Protein AF-0000000078658692 (afdb_homodimer)

Radius of gyration: 22.73 Å; Cα contacts (8 Å, |Δi|>4): 421; chains: 2; bounding box: 46×65×42 Å

Foldseek 3Di:
DKFKKWWDQDPVQKIKIDGPQQPPQIFIGNDPVRRLVCSQVSLVVSLVVCLVVVHDDTFHDDPVVCVPPPVRPPTDMDMDDHDCVVSPDDDDDDDDDDDPVVLVVLQVVCVVPVVLVDSVSSVVVVVSVVVRVD/DKFKKWWDQDPVQKIKIDTVQQPPQIFIDNDPVRRLVCSQVSLVVSLVVCLVVVHDDTFHDDPVVPVPPPVRPPTDMDMDDHDCVVSPDDDDDDDDDDDPVVLVVLQVVCVVPVVLVDSVSSVVVVVSVVVRVD

Organism: NCBI:txid1005395

Structure (mmCIF, N/CA/C/O backbone):
data_AF-0000000078658692-model_v1
#
loop_
_entity.id
_entity.type
_entity.pdbx_description
1 polymer 'Type II toxin-antitoxin system HicB family antitoxin'
#
loop_
_atom_site.group_PDB
_atom_site.id
_atom_site.type_symbol
_atom_site.label_atom_id
_atom_site.label_alt_id
_atom_site.label_comp_id
_atom_site.label_asym_id
_atom_site.label_entity_id
_atom_site.label_seq_id
_atom_site.pdbx_PDB_ins_code
_atom_site.Cartn_x
_atom_site.Cartn_y
_atom_site.Cartn_z
_atom_site.occupancy
_atom_site.B_iso_or_equiv
_atom_site.auth_seq_id
_atom_site.auth_comp_id
_atom_site.auth_asym_id
_atom_s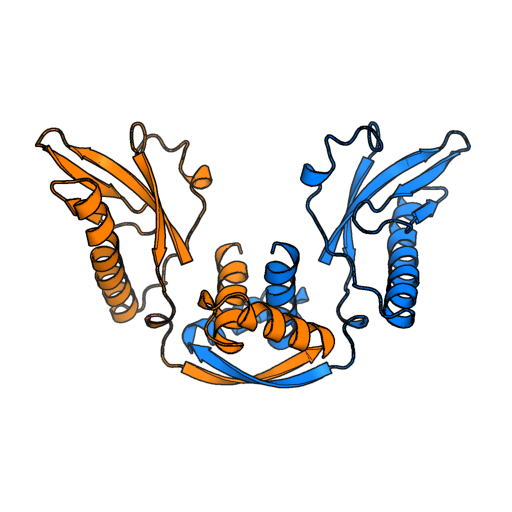ite.auth_atom_id
_atom_site.pdbx_PDB_model_num
ATOM 1 N N . MET A 1 1 ? -0.469 9.734 6.809 1 84.62 1 MET A N 1
ATOM 2 C CA . MET A 1 1 ? 0.382 9.969 5.648 1 84.62 1 MET A CA 1
ATOM 3 C C . MET A 1 1 ? 1.685 10.648 6.055 1 84.62 1 MET A C 1
ATOM 5 O O . MET A 1 1 ? 1.688 11.523 6.918 1 84.62 1 MET A O 1
ATOM 9 N N . LYS A 1 2 ? 2.752 10.195 5.434 1 89.38 2 LYS A N 1
ATOM 10 C CA . LYS A 1 2 ? 4.062 10.727 5.797 1 89.38 2 LYS A CA 1
ATOM 11 C C . LYS A 1 2 ? 4.496 11.828 4.832 1 89.38 2 LYS A C 1
ATOM 13 O O . LYS A 1 2 ? 4.426 11.648 3.613 1 89.38 2 LYS A O 1
ATOM 18 N N . PHE A 1 3 ? 4.848 12.883 5.387 1 94.19 3 PHE A N 1
ATOM 19 C CA . PHE A 1 3 ? 5.367 13.992 4.602 1 94.19 3 PHE A CA 1
ATOM 20 C C . PHE A 1 3 ? 6.812 14.297 4.98 1 94.19 3 PHE A C 1
ATOM 22 O O . PHE A 1 3 ? 7.113 14.555 6.148 1 94.19 3 PHE A O 1
ATOM 29 N N . PRO A 1 4 ? 7.715 14.242 4.055 1 95.69 4 PRO A N 1
ATOM 30 C CA . PRO A 1 4 ? 9.039 14.789 4.352 1 95.69 4 PRO A CA 1
ATOM 31 C C . PRO A 1 4 ? 9.016 16.297 4.617 1 95.69 4 PRO A C 1
ATOM 33 O O . PRO A 1 4 ? 8.25 17.031 3.973 1 95.69 4 PRO A O 1
ATOM 36 N N . ILE A 1 5 ? 9.789 16.641 5.547 1 96.12 5 ILE A N 1
ATOM 37 C CA . ILE A 1 5 ? 9.969 18.078 5.797 1 96.12 5 ILE A CA 1
ATOM 38 C C . ILE A 1 5 ? 11.461 18.406 5.863 1 96.12 5 ILE A C 1
ATOM 40 O O . ILE A 1 5 ? 12.289 17.531 6.133 1 96.12 5 ILE A O 1
ATOM 44 N N . VAL A 1 6 ? 11.742 19.641 5.613 1 95.62 6 VAL A N 1
ATOM 45 C CA . VAL A 1 6 ? 13.125 20.109 5.699 1 95.62 6 VAL A CA 1
ATOM 46 C C . VAL A 1 6 ? 13.188 21.375 6.551 1 95.62 6 VAL A C 1
ATOM 48 O O . VAL A 1 6 ? 12.375 22.281 6.379 1 95.62 6 VAL A O 1
ATOM 51 N N . ILE A 1 7 ? 14.102 21.328 7.484 1 94.25 7 ILE A N 1
ATOM 52 C CA . ILE A 1 7 ? 14.25 22.438 8.43 1 94.25 7 ILE A CA 1
ATOM 53 C C . ILE A 1 7 ? 15.547 23.188 8.148 1 94.25 7 ILE A C 1
ATOM 55 O O . ILE A 1 7 ? 16.625 22.578 8.07 1 94.25 7 ILE A O 1
ATOM 59 N N . HIS A 1 8 ? 15.43 24.469 7.898 1 94.12 8 HIS A N 1
ATOM 60 C CA . HIS A 1 8 ? 16.594 25.328 7.738 1 94.12 8 HIS A CA 1
ATOM 61 C C . HIS A 1 8 ? 16.625 26.391 8.836 1 94.12 8 HIS A C 1
ATOM 63 O O . HIS A 1 8 ? 15.586 26.891 9.258 1 94.12 8 HIS A O 1
ATOM 69 N N . ARG A 1 9 ? 17.828 26.609 9.289 1 90.94 9 ARG A N 1
ATOM 70 C CA . ARG A 1 9 ? 18.016 27.766 10.18 1 90.94 9 ARG A CA 1
ATOM 71 C C . ARG A 1 9 ? 18.172 29.047 9.391 1 90.94 9 ARG A C 1
ATOM 73 O O . ARG A 1 9 ? 18.984 29.109 8.453 1 90.94 9 ARG A O 1
ATOM 80 N N . ASP A 1 10 ? 17.281 29.953 9.695 1 77.19 10 ASP A N 1
ATOM 81 C CA . ASP A 1 10 ? 17.406 31.266 9.07 1 77.19 10 ASP A CA 1
ATOM 82 C C . ASP A 1 10 ? 18.422 32.125 9.789 1 77.19 10 ASP A C 1
ATOM 84 O O . ASP A 1 10 ? 18.688 31.938 10.977 1 77.19 10 ASP A O 1
ATOM 88 N N . PRO A 1 11 ? 19.062 33 8.922 1 74.38 11 PRO A N 1
ATOM 89 C CA . PRO A 1 11 ? 20.047 33.906 9.531 1 74.38 11 PRO A CA 1
ATOM 90 C C . PRO A 1 11 ? 19.516 34.625 10.758 1 74.38 11 PRO A C 1
ATOM 92 O O . PRO A 1 11 ? 20.266 34.875 11.711 1 74.38 11 PRO A O 1
ATOM 95 N N . ASP A 1 12 ? 18.266 35.031 10.773 1 72.31 12 ASP A N 1
ATOM 96 C CA . ASP A 1 12 ? 17.734 35.781 11.898 1 72.31 12 ASP A CA 1
ATOM 97 C C . ASP A 1 12 ? 17.344 34.875 13.055 1 72.31 12 ASP A C 1
ATOM 99 O O . ASP A 1 12 ? 16.562 35.25 13.922 1 72.31 12 ASP A O 1
ATOM 103 N N . SER A 1 13 ? 17.766 33.781 13.172 1 75.75 13 SER A N 1
ATOM 104 C CA . SER A 1 13 ? 17.812 32.906 14.328 1 75.75 13 SER A CA 1
ATOM 105 C C . SER A 1 13 ? 16.641 31.938 14.328 1 75.75 13 SER A C 1
ATOM 107 O O . SER A 1 13 ? 16.609 30.984 15.109 1 75.75 13 SER A O 1
ATOM 109 N N . ASP A 1 14 ? 15.68 32.188 13.492 1 88.56 14 ASP A N 1
ATOM 110 C CA . ASP A 1 14 ? 14.547 31.297 13.578 1 88.56 14 ASP A CA 1
ATOM 111 C C . ASP A 1 14 ? 14.727 30.094 12.648 1 88.56 14 ASP A C 1
ATOM 113 O O . ASP A 1 14 ? 15.578 30.125 11.75 1 88.56 14 ASP A O 1
ATOM 117 N N . TYR A 1 15 ? 14.047 29.016 13.07 1 93.5 15 TYR 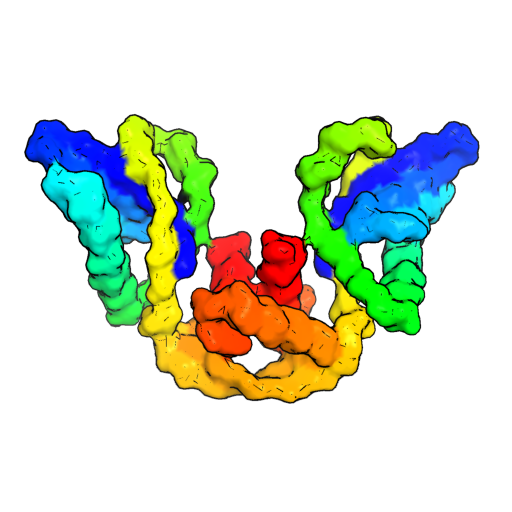A N 1
ATOM 118 C CA . TYR A 1 15 ? 14.016 27.828 12.219 1 93.5 15 TYR A CA 1
ATOM 119 C C . TYR A 1 15 ? 12.789 27.844 11.312 1 93.5 15 TYR A C 1
ATOM 121 O O . TYR A 1 15 ? 11.672 28.109 11.766 1 93.5 15 TYR A O 1
ATOM 129 N N . GLY A 1 16 ? 13.086 27.656 10.023 1 94.25 16 GLY A N 1
ATOM 130 C CA . GLY A 1 16 ? 12.008 27.531 9.055 1 94.25 16 GLY A CA 1
ATOM 131 C C . GLY A 1 16 ? 11.797 26.109 8.578 1 94.25 16 GLY A C 1
ATOM 132 O O . GLY A 1 16 ? 12.758 25.359 8.391 1 94.25 16 GLY A O 1
ATOM 133 N N . VAL A 1 17 ? 10.531 25.766 8.453 1 95.5 17 VAL A N 1
ATOM 134 C CA . VAL A 1 17 ? 10.203 24.422 7.98 1 95.5 17 VAL A CA 1
ATOM 135 C C . VAL A 1 17 ? 9.516 24.5 6.617 1 95.5 17 VAL A C 1
ATOM 137 O O . VAL A 1 17 ? 8.586 25.297 6.434 1 95.5 17 VAL A O 1
ATOM 140 N N . THR A 1 18 ? 10.016 23.75 5.691 1 95.44 18 THR A N 1
ATOM 141 C CA . THR A 1 18 ? 9.391 23.594 4.383 1 95.44 18 THR A CA 1
ATOM 142 C C . THR A 1 18 ? 8.836 22.172 4.227 1 95.44 18 THR A C 1
ATOM 144 O O . THR A 1 18 ? 9.453 21.203 4.664 1 95.44 18 THR A O 1
ATOM 147 N N . ILE A 1 19 ? 7.645 22.094 3.604 1 96.62 19 ILE A N 1
ATOM 148 C CA . ILE A 1 19 ? 7.016 20.828 3.266 1 96.62 19 ILE A CA 1
ATOM 149 C C . ILE A 1 19 ? 6.945 20.672 1.749 1 96.62 19 ILE A C 1
ATOM 151 O O . ILE A 1 19 ? 5.953 21.047 1.125 1 96.62 19 ILE A O 1
ATOM 155 N N . PRO A 1 20 ? 7.895 20.031 1.227 1 96.5 20 PRO A N 1
ATOM 156 C CA . PRO A 1 20 ? 8.055 20.062 -0.229 1 96.5 20 PRO A CA 1
ATOM 157 C C . PRO A 1 20 ? 6.82 19.531 -0.965 1 96.5 20 PRO A C 1
ATOM 159 O O . PRO A 1 20 ? 6.465 20.047 -2.025 1 96.5 20 PRO A O 1
ATOM 162 N N . ASP A 1 21 ? 6.137 18.594 -0.418 1 95 21 ASP A N 1
ATOM 163 C CA . ASP A 1 21 ? 4.977 17.969 -1.059 1 95 21 ASP A CA 1
ATOM 164 C C . ASP A 1 21 ? 3.748 18.875 -0.948 1 95 21 ASP A C 1
ATOM 166 O O . ASP A 1 21 ? 2.715 18.594 -1.562 1 95 21 ASP A O 1
ATOM 170 N N . VAL A 1 22 ? 3.785 19.859 -0.167 1 96 22 VAL A N 1
ATOM 171 C CA . VAL A 1 22 ? 2.668 20.766 0.064 1 96 22 VAL A CA 1
ATOM 172 C C . VAL A 1 22 ? 3.1 22.203 -0.228 1 96 22 VAL A C 1
ATOM 174 O O . VAL A 1 22 ? 3.275 23 0.692 1 96 22 VAL A O 1
ATOM 177 N N . PRO A 1 23 ? 3.139 22.469 -1.478 1 92.56 23 PRO A N 1
ATOM 178 C CA . PRO A 1 23 ? 3.582 23.828 -1.822 1 92.56 23 PRO A CA 1
ATOM 179 C C . PRO A 1 23 ? 2.736 24.906 -1.159 1 92.56 23 PRO A C 1
ATOM 181 O O . PRO A 1 23 ? 1.506 24.828 -1.153 1 92.56 23 PRO A O 1
ATOM 184 N N . GLY A 1 24 ? 3.447 25.906 -0.604 1 92.44 24 GLY A N 1
ATOM 185 C CA . GLY A 1 24 ? 2.764 27.016 0.038 1 92.44 24 GLY A CA 1
ATOM 186 C C . GLY A 1 24 ? 2.58 26.828 1.531 1 92.44 24 GLY A C 1
ATOM 187 O O . GLY A 1 24 ? 2.141 27.734 2.23 1 92.44 24 GLY A O 1
ATOM 188 N N . CYS A 1 25 ? 2.826 25.656 1.981 1 94.81 25 CYS A N 1
ATOM 189 C CA . CYS A 1 25 ? 2.717 25.375 3.408 1 94.81 25 CYS A CA 1
ATOM 190 C C . CYS A 1 25 ? 4.07 25.516 4.094 1 94.81 25 CYS A C 1
ATOM 192 O O . CYS A 1 25 ? 5.016 24.797 3.758 1 94.81 25 CYS A O 1
ATOM 194 N N . PHE A 1 26 ? 4.137 26.375 5.008 1 93.56 26 PHE A N 1
ATOM 195 C CA . PHE A 1 26 ? 5.363 26.641 5.75 1 93.56 26 PHE A CA 1
ATOM 196 C C . PHE A 1 26 ? 5.09 26.703 7.246 1 93.56 26 PHE A C 1
ATOM 198 O O . PHE A 1 26 ? 3.963 26.953 7.668 1 93.56 26 PHE A O 1
ATOM 205 N N . SER A 1 27 ? 6.066 26.359 7.941 1 94.44 27 SER A N 1
ATOM 206 C CA . SER A 1 27 ? 6.035 26.484 9.398 1 94.44 27 SER A CA 1
ATOM 207 C C . SER A 1 27 ? 7.367 26.984 9.938 1 94.44 27 SER A C 1
ATOM 209 O O . SER A 1 27 ? 8.289 27.266 9.172 1 94.44 27 SER A O 1
ATOM 211 N N . GLY A 1 28 ? 7.438 27.219 11.188 1 93.44 28 GLY A N 1
ATOM 212 C CA . GLY A 1 28 ? 8.656 27.719 11.812 1 93.44 28 GLY A CA 1
ATOM 213 C C . GLY A 1 28 ? 8.562 27.781 13.328 1 93.44 28 GLY A C 1
ATOM 214 O O . GLY A 1 28 ? 7.539 27.422 13.906 1 93.44 28 GLY A O 1
ATOM 215 N N . GLY A 1 29 ? 9.711 28.094 13.898 1 93.62 29 GLY A N 1
ATOM 216 C CA . GLY A 1 29 ? 9.812 28.25 15.336 1 93.62 29 GLY A CA 1
ATOM 217 C C . GLY A 1 29 ? 11.172 28.734 15.789 1 93.62 29 GLY A C 1
ATOM 218 O O . GLY A 1 29 ? 12.117 28.781 15 1 93.62 29 GLY A O 1
ATOM 219 N N . GLU A 1 30 ? 11.172 29.141 17 1 92.81 30 GLU A N 1
ATOM 220 C CA . GLU A 1 30 ? 12.414 29.641 17.578 1 92.81 30 GLU A CA 1
ATOM 221 C C . GLU A 1 30 ? 13.391 28.5 17.844 1 92.81 30 GLU A C 1
ATOM 223 O O . GLU A 1 30 ? 14.602 28.719 17.922 1 92.81 30 GLU A O 1
ATOM 228 N N . THR A 1 31 ? 12.812 27.344 18.047 1 91.44 31 THR A N 1
ATOM 229 C CA . THR A 1 31 ? 13.594 26.125 18.219 1 91.44 31 THR A CA 1
ATOM 230 C C . THR A 1 31 ? 13.148 25.062 17.234 1 91.44 31 THR A C 1
ATOM 232 O O . THR A 1 31 ? 12.062 25.156 16.656 1 91.44 31 THR A O 1
ATOM 235 N N . VAL A 1 32 ? 13.992 24.078 17.062 1 88.06 32 VAL A N 1
ATOM 236 C CA . VAL A 1 32 ? 13.664 22.969 16.172 1 88.06 32 VAL A CA 1
ATOM 237 C C . VAL A 1 32 ? 12.398 22.281 16.656 1 88.06 32 VAL A C 1
ATOM 239 O O . VAL A 1 32 ? 11.508 21.969 15.867 1 88.06 32 VAL A O 1
ATOM 242 N N . GLU A 1 33 ? 12.375 22.047 17.922 1 90.62 33 GLU A N 1
ATOM 243 C CA . GLU A 1 33 ? 11.227 21.375 18.516 1 90.62 33 GLU A CA 1
ATOM 244 C C . GLU A 1 33 ? 9.938 22.141 18.25 1 90.62 33 GLU A C 1
ATOM 246 O O . GLU A 1 33 ? 8.938 21.562 17.828 1 90.62 33 GLU A O 1
ATOM 251 N N . GLU A 1 34 ? 10.023 23.422 18.562 1 92.56 34 GLU A N 1
ATOM 252 C CA . GLU A 1 34 ? 8.859 24.266 18.312 1 92.56 34 GLU A CA 1
ATOM 253 C C . GLU A 1 34 ? 8.461 24.25 16.844 1 92.56 34 GLU A C 1
ATOM 255 O O . GLU A 1 34 ? 7.277 24.203 16.516 1 92.56 34 GLU A O 1
ATOM 260 N N . ALA A 1 35 ? 9.445 24.344 15.945 1 92.31 35 ALA A N 1
ATOM 261 C CA . ALA A 1 35 ? 9.195 24.328 14.508 1 92.31 35 ALA A CA 1
ATOM 262 C C . ALA A 1 35 ? 8.484 23.047 14.094 1 92.31 35 ALA A C 1
ATOM 264 O O . ALA A 1 35 ? 7.535 23.078 13.305 1 92.31 35 ALA A O 1
ATOM 265 N N . MET A 1 36 ? 8.852 21.938 14.617 1 90.06 36 MET A N 1
ATOM 266 C CA . MET A 1 36 ? 8.273 20.641 14.289 1 90.06 36 MET A CA 1
ATOM 267 C C . MET A 1 36 ? 6.832 20.547 14.781 1 90.06 36 MET A C 1
ATOM 269 O O . MET A 1 36 ? 5.973 20 14.094 1 90.06 36 MET A O 1
ATOM 273 N N . ASP A 1 37 ? 6.637 21.047 15.977 1 90.81 37 ASP A N 1
ATOM 274 C CA . ASP A 1 37 ? 5.285 21.031 16.531 1 90.81 37 ASP A CA 1
ATOM 275 C C . ASP A 1 37 ? 4.336 21.875 15.688 1 90.81 37 ASP A C 1
ATOM 277 O O . ASP A 1 37 ? 3.176 21.5 15.484 1 90.81 37 ASP A O 1
ATOM 281 N N . ASN A 1 38 ? 4.938 22.984 15.234 1 95.44 38 ASN A N 1
ATOM 282 C CA . ASN A 1 38 ? 4.105 23.938 14.508 1 95.44 38 ASN A CA 1
ATOM 283 C C . ASN A 1 38 ? 3.742 23.406 13.117 1 95.44 38 ASN A C 1
ATOM 285 O O . ASN A 1 38 ? 2.807 23.906 12.484 1 95.44 38 ASN A O 1
ATOM 289 N N . VAL A 1 39 ? 4.441 22.359 12.664 1 96.19 39 VAL A N 1
ATOM 290 C CA . VAL A 1 39 ? 4.188 21.781 11.352 1 96.19 39 VAL A CA 1
ATOM 291 C C . VAL A 1 39 ? 2.781 21.188 11.305 1 96.19 39 VAL A C 1
ATOM 293 O O . VAL A 1 39 ? 2.078 21.312 10.305 1 96.19 39 VAL A O 1
ATOM 296 N N . GLN A 1 40 ? 2.312 20.625 12.398 1 94.81 40 GLN A N 1
ATOM 297 C CA . GLN A 1 40 ? 0.993 20.016 12.445 1 94.81 40 GLN A CA 1
ATOM 298 C C . GLN A 1 40 ? -0.108 21.047 12.219 1 94.81 40 GLN A C 1
ATOM 300 O O . GLN A 1 40 ? -1.032 20.812 11.438 1 94.81 40 GLN A O 1
ATOM 305 N N . GLU A 1 41 ? 0.098 22.141 12.93 1 95.56 41 GLU A N 1
ATOM 306 C CA . GLU A 1 41 ? -0.88 23.203 12.781 1 95.56 41 GLU A CA 1
ATOM 307 C C . GLU A 1 41 ? -0.864 23.781 11.367 1 95.56 41 GLU A C 1
ATOM 309 O O . GLU A 1 41 ? -1.919 24.031 10.781 1 95.56 41 GLU A O 1
ATOM 314 N N . ALA A 1 42 ? 0.32 24 10.859 1 97.12 42 ALA A N 1
ATOM 315 C CA . ALA A 1 42 ? 0.467 24.531 9.5 1 97.12 42 ALA A CA 1
ATOM 316 C C . ALA A 1 42 ? -0.205 23.609 8.484 1 97.12 42 ALA A C 1
ATOM 318 O O . ALA A 1 42 ? -0.947 24.078 7.613 1 97.12 42 ALA A O 1
ATOM 319 N N . LEU A 1 43 ? -0 22.328 8.625 1 96.88 43 LEU A N 1
ATOM 320 C CA . LEU A 1 43 ? -0.617 21.344 7.738 1 96.88 43 LEU A CA 1
ATOM 321 C C . LEU A 1 43 ? -2.135 21.359 7.879 1 96.88 43 LEU A C 1
ATOM 323 O O . LEU A 1 43 ? -2.857 21.359 6.883 1 96.88 43 LEU A O 1
ATOM 327 N N . SER A 1 44 ? -2.596 21.359 9.117 1 96.56 44 SER A N 1
ATOM 328 C CA . SER A 1 44 ? -4.031 21.375 9.367 1 96.56 44 SER A CA 1
ATOM 329 C C . SER A 1 44 ? -4.707 22.562 8.688 1 96.56 44 SER A C 1
ATOM 331 O O . SER A 1 44 ? -5.699 22.391 7.977 1 96.56 44 SER A O 1
ATOM 333 N N . LEU A 1 45 ? -4.141 23.75 8.883 1 96.5 45 LEU A N 1
ATOM 334 C CA . LEU A 1 45 ? -4.711 24.953 8.312 1 96.5 45 LEU A CA 1
ATOM 335 C C . LEU A 1 45 ? -4.668 24.906 6.785 1 96.5 45 LEU A C 1
ATOM 337 O O . LEU A 1 45 ? -5.637 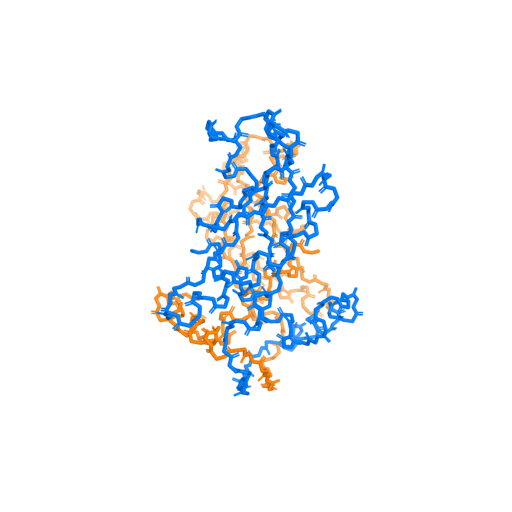25.281 6.121 1 96.5 45 LEU A O 1
ATOM 341 N N . HIS A 1 46 ? -3.568 24.484 6.227 1 97.19 46 HIS A N 1
ATOM 342 C CA . HIS A 1 46 ? -3.418 24.406 4.777 1 97.19 46 HIS A CA 1
ATOM 343 C C . HIS A 1 46 ? -4.406 23.422 4.168 1 97.19 46 HIS A C 1
ATOM 345 O O . HIS A 1 46 ? -5.059 23.734 3.168 1 97.19 46 HIS A O 1
ATOM 351 N N . PHE A 1 47 ? -4.566 22.281 4.746 1 96.25 47 PHE A N 1
ATOM 352 C CA . PHE A 1 47 ? -5.473 21.25 4.234 1 96.25 47 PHE A CA 1
ATOM 353 C C . PHE A 1 47 ? -6.922 21.719 4.332 1 96.25 47 PHE A C 1
ATOM 355 O O . PHE A 1 47 ? -7.723 21.453 3.438 1 96.25 47 PHE A O 1
ATOM 362 N N . GLU A 1 48 ? -7.234 22.406 5.422 1 95.81 48 GLU A N 1
ATOM 363 C CA . GLU A 1 48 ? -8.57 22.984 5.539 1 95.81 48 GLU A CA 1
ATOM 364 C C . GLU A 1 48 ? -8.867 23.938 4.395 1 95.81 48 GLU A C 1
ATOM 366 O O . GLU A 1 48 ? -9.961 23.922 3.822 1 95.81 48 GLU A O 1
ATOM 371 N N . ALA A 1 49 ? -7.91 24.734 4.121 1 96 49 ALA A N 1
ATOM 372 C CA . ALA A 1 49 ? -8.055 25.703 3.043 1 96 49 ALA A CA 1
ATOM 373 C C . ALA A 1 49 ? -8.234 25.016 1.697 1 96 49 ALA A C 1
ATOM 375 O O . ALA A 1 49 ? -9.078 25.406 0.888 1 96 49 ALA A O 1
ATOM 376 N N . LEU A 1 50 ? -7.441 23.969 1.43 1 94.44 50 LEU A N 1
ATOM 377 C CA . LEU A 1 50 ? -7.547 23.203 0.187 1 94.44 50 LEU A CA 1
ATOM 378 C C . LEU A 1 50 ? -8.938 22.609 0.035 1 94.44 50 LEU A C 1
ATOM 380 O O . LEU A 1 50 ? -9.531 22.672 -1.045 1 94.44 50 LEU A O 1
ATOM 384 N N . VAL A 1 51 ? -9.406 22 1.104 1 92.75 51 VAL A N 1
ATOM 385 C CA . VAL A 1 51 ? -10.734 21.375 1.096 1 92.75 51 VAL A CA 1
ATOM 386 C C . VAL A 1 51 ? -11.789 22.438 0.792 1 92.75 51 VAL A C 1
ATOM 388 O O . VAL A 1 51 ? -12.672 22.234 -0.043 1 92.75 51 VAL A O 1
ATOM 391 N N . ALA A 1 52 ? -11.695 23.594 1.484 1 93.94 52 ALA A N 1
ATOM 392 C CA . ALA A 1 52 ? -12.641 24.688 1.304 1 93.94 52 ALA A CA 1
ATOM 393 C C . ALA A 1 52 ? -12.648 25.172 -0.144 1 93.94 52 ALA A C 1
ATOM 395 O O . ALA A 1 52 ? -13.703 25.531 -0.681 1 93.94 52 ALA A O 1
ATOM 396 N N . ASP A 1 53 ? -11.57 25.141 -0.777 1 94 53 ASP A N 1
ATOM 397 C CA . ASP A 1 53 ? -11.414 25.641 -2.141 1 94 53 ASP A CA 1
ATOM 398 C C . ASP A 1 53 ? -11.734 24.547 -3.162 1 94 53 ASP A C 1
ATOM 400 O O . ASP A 1 53 ? -11.789 24.812 -4.363 1 94 53 ASP A O 1
ATOM 404 N N . GLY A 1 54 ? -11.891 23.328 -2.711 1 89.38 54 GLY A N 1
ATOM 405 C CA . GLY A 1 54 ? -12.148 22.219 -3.602 1 89.38 54 GLY A CA 1
ATOM 406 C C . GLY A 1 54 ? -10.922 21.75 -4.363 1 89.38 54 GLY A C 1
ATOM 407 O O . GLY A 1 54 ? -11.039 21.203 -5.461 1 89.38 54 GLY A O 1
ATOM 408 N N . ASP A 1 55 ? -9.766 22.094 -3.822 1 90.06 55 ASP A N 1
ATOM 409 C CA . ASP A 1 55 ? -8.508 21.703 -4.453 1 90.06 55 ASP A CA 1
ATOM 410 C C . ASP A 1 55 ? -8.109 20.281 -4.074 1 90.06 55 ASP A C 1
ATOM 412 O O . ASP A 1 55 ? -8.484 19.797 -3.006 1 90.06 55 ASP A O 1
ATOM 416 N N . PRO A 1 56 ? -7.355 19.656 -4.961 1 87.38 56 PRO A N 1
ATOM 417 C CA . PRO A 1 56 ? -6.859 18.328 -4.594 1 87.38 56 PRO A CA 1
ATOM 418 C C . PRO A 1 56 ? -5.91 18.359 -3.398 1 87.38 56 PRO A C 1
ATOM 420 O O . PRO A 1 56 ? -5.172 19.328 -3.221 1 87.38 56 PRO A O 1
ATOM 423 N N . LEU A 1 57 ? -5.996 17.281 -2.633 1 90.44 57 LEU A N 1
ATOM 424 C CA . LEU A 1 57 ? -5.121 17.172 -1.469 1 90.44 57 LEU A CA 1
ATOM 425 C C . LEU A 1 57 ? -3.752 16.641 -1.864 1 90.44 57 LEU A C 1
ATOM 427 O O . LEU A 1 57 ? -3.652 15.734 -2.695 1 90.44 57 LEU A O 1
ATOM 431 N N . PRO A 1 58 ? -2.697 17.203 -1.32 1 90.25 58 PRO A N 1
ATOM 432 C CA . PRO A 1 58 ? -1.352 16.703 -1.606 1 90.25 58 PRO A CA 1
ATOM 433 C C . PRO A 1 58 ? -1.131 15.281 -1.095 1 90.25 58 PRO A C 1
ATOM 435 O O . PRO A 1 58 ? -1.815 14.844 -0.167 1 90.25 58 PRO A O 1
ATOM 438 N N . GLN A 1 59 ? -0.192 14.68 -1.728 1 86.06 59 GLN A N 1
ATOM 439 C CA . GLN A 1 59 ? 0.22 13.344 -1.315 1 86.06 59 GLN A CA 1
ATOM 440 C C . GLN A 1 59 ? 1.654 13.344 -0.794 1 86.06 59 GLN A C 1
ATOM 442 O O . GLN A 1 59 ? 2.465 14.18 -1.197 1 86.06 59 GLN A O 1
ATOM 447 N N . GLY A 1 60 ? 1.873 12.391 0.073 1 88.62 60 GLY A N 1
ATOM 448 C CA . GLY A 1 60 ? 3.219 12.258 0.607 1 88.62 60 GLY A CA 1
ATOM 449 C C . GLY A 1 60 ? 4.164 11.523 -0.327 1 88.62 60 GLY A C 1
ATOM 450 O O . GLY A 1 60 ? 3.742 10.625 -1.065 1 88.62 60 GLY A O 1
ATOM 451 N N . SER A 1 61 ? 5.402 11.961 -0.337 1 88.06 61 SER A N 1
ATOM 452 C CA . SER A 1 61 ? 6.477 11.25 -1.025 1 88.06 61 SER A CA 1
ATOM 453 C C . SER A 1 61 ? 7.574 10.836 -0.054 1 88.06 61 SER A C 1
ATOM 455 O O . SER A 1 61 ? 7.383 10.875 1.163 1 88.06 61 SER A O 1
ATOM 457 N N . THR A 1 62 ? 8.633 10.258 -0.595 1 87.56 62 THR A N 1
ATOM 458 C CA . THR A 1 62 ? 9.781 9.906 0.231 1 87.56 62 THR A CA 1
ATOM 459 C C . THR A 1 62 ? 10.844 11 0.183 1 87.56 62 THR A C 1
ATOM 461 O O . THR A 1 62 ? 10.859 11.812 -0.743 1 87.56 62 THR A O 1
ATOM 464 N N . ILE A 1 63 ? 11.656 11.023 1.194 1 91.06 63 ILE A N 1
ATOM 465 C CA . ILE A 1 63 ? 12.727 12.008 1.3 1 91.06 63 ILE A CA 1
ATOM 466 C C . ILE A 1 63 ? 13.609 11.945 0.056 1 91.06 63 ILE A C 1
ATOM 468 O O . ILE A 1 63 ? 14.07 12.977 -0.443 1 91.06 63 ILE A O 1
ATOM 472 N N . ASP A 1 64 ? 13.828 10.734 -0.502 1 90.12 64 ASP A N 1
ATOM 473 C CA . ASP A 1 64 ? 14.711 10.523 -1.642 1 90.12 64 ASP A CA 1
ATOM 474 C C . ASP A 1 64 ? 14.266 11.352 -2.844 1 90.12 64 ASP A C 1
ATOM 476 O O . ASP A 1 64 ? 15.094 11.766 -3.664 1 90.12 64 ASP A O 1
ATOM 480 N N . THR A 1 65 ? 13.047 11.578 -2.91 1 90 65 THR A N 1
ATOM 481 C CA . THR A 1 65 ? 12.469 12.352 -4.008 1 90 65 THR A CA 1
ATOM 482 C C . THR A 1 65 ? 13.039 13.766 -4.027 1 90 65 THR A C 1
ATOM 484 O O . THR A 1 65 ? 13.156 14.375 -5.09 1 90 65 THR A O 1
ATOM 487 N N . TRP A 1 66 ? 13.438 14.203 -2.867 1 93.62 66 TRP A N 1
ATOM 488 C CA . TRP A 1 66 ? 13.711 15.633 -2.754 1 93.62 66 TRP A CA 1
ATOM 489 C C . TRP A 1 66 ? 15.18 15.875 -2.412 1 93.62 66 TRP A C 1
ATOM 491 O O . TRP A 1 66 ? 15.648 17.016 -2.441 1 93.62 66 TRP A O 1
ATOM 501 N N . LEU A 1 67 ? 15.945 14.898 -2.107 1 89.5 67 LEU A N 1
ATOM 502 C CA . LEU A 1 67 ? 17.297 15.016 -1.573 1 89.5 67 LEU A CA 1
ATOM 503 C C . LEU A 1 67 ? 18.203 15.758 -2.549 1 89.5 67 LEU A C 1
ATOM 505 O O . LEU A 1 67 ? 19.094 16.5 -2.133 1 89.5 67 LEU A O 1
ATOM 509 N N . ALA A 1 68 ? 17.969 15.586 -3.795 1 90.69 68 ALA A N 1
ATOM 510 C CA . ALA A 1 68 ? 18.859 16.172 -4.797 1 90.69 68 ALA A CA 1
ATOM 511 C C . ALA A 1 68 ? 18.438 17.578 -5.164 1 90.69 68 ALA A C 1
ATOM 513 O O . ALA A 1 68 ? 19.109 18.266 -5.938 1 90.69 68 ALA A O 1
ATOM 514 N N . ASP A 1 69 ? 17.391 18.031 -4.703 1 94 69 ASP A N 1
ATOM 515 C CA . ASP A 1 69 ? 16.891 19.375 -5.027 1 94 69 ASP A CA 1
ATOM 516 C C . ASP A 1 69 ? 17.766 20.453 -4.395 1 94 69 ASP A C 1
ATOM 518 O O . ASP A 1 69 ? 17.922 20.484 -3.172 1 94 69 ASP A O 1
ATOM 522 N N . PRO A 1 70 ? 18.266 21.344 -5.16 1 94.12 70 PRO A N 1
ATOM 523 C CA . PRO A 1 70 ? 19.188 22.359 -4.656 1 94.12 70 PRO A CA 1
ATOM 524 C C . PRO A 1 70 ? 18.516 23.297 -3.652 1 94.12 70 PRO A C 1
ATOM 526 O O . PRO A 1 70 ? 19.203 23.906 -2.812 1 94.12 70 PRO A O 1
ATOM 529 N N . ASP A 1 71 ? 17.219 23.469 -3.66 1 92.5 71 ASP A N 1
ATOM 530 C CA . ASP A 1 71 ? 16.5 24.391 -2.775 1 92.5 71 ASP A CA 1
ATOM 531 C C . ASP A 1 71 ? 16.562 23.922 -1.326 1 92.5 71 ASP A C 1
ATOM 533 O O . ASP A 1 71 ? 16.297 24.688 -0.403 1 92.5 71 ASP A O 1
ATOM 537 N N . TYR A 1 72 ? 16.969 22.641 -1.195 1 93.88 72 TYR A N 1
ATOM 538 C CA . TYR A 1 72 ? 16.859 22.094 0.15 1 93.88 72 TYR A CA 1
ATOM 539 C C . TYR A 1 72 ? 18.219 21.703 0.693 1 93.88 72 TYR A C 1
ATOM 541 O O . TYR A 1 72 ? 18.328 21.031 1.724 1 93.88 72 TYR A O 1
ATOM 549 N N . VAL A 1 73 ? 19.203 22.156 0.022 1 91.44 73 VAL A N 1
ATOM 550 C CA . VAL A 1 73 ? 20.562 21.844 0.426 1 91.44 73 VAL A CA 1
ATOM 551 C C . VAL A 1 73 ? 20.844 22.438 1.808 1 91.44 73 VAL A C 1
ATOM 553 O O . VAL A 1 73 ? 20.453 23.562 2.096 1 91.44 73 VAL A O 1
ATOM 556 N N . GLY A 1 74 ? 21.484 21.641 2.68 1 89.5 74 GLY A N 1
ATOM 557 C CA . GLY A 1 74 ? 21.891 22.125 3.99 1 89.5 74 GLY A CA 1
ATOM 558 C C . GLY A 1 74 ? 20.781 22.016 5.027 1 89.5 74 GLY A C 1
ATOM 559 O O . GLY A 1 74 ? 20.984 22.359 6.195 1 89.5 74 GLY A O 1
ATOM 560 N N . GLY A 1 75 ? 19.703 21.547 4.633 1 92.06 75 GLY A N 1
ATOM 561 C CA . GLY A 1 75 ? 18.609 21.406 5.566 1 92.06 75 GLY A CA 1
ATOM 562 C C . GLY A 1 75 ? 18.625 20.094 6.328 1 92.06 75 GLY A C 1
ATOM 563 O O . GLY A 1 75 ? 19.281 19.141 5.914 1 92.06 75 GLY A O 1
ATOM 564 N N . VAL A 1 76 ? 17.969 20.188 7.473 1 91.5 76 VAL A N 1
ATOM 565 C CA . VAL A 1 76 ? 17.766 18.969 8.266 1 91.5 76 VAL A CA 1
ATOM 566 C C . VAL A 1 76 ? 16.438 18.344 7.906 1 91.5 76 VAL A C 1
ATOM 568 O O . VAL A 1 76 ? 15.383 18.984 7.988 1 91.5 76 VAL A O 1
ATOM 571 N N . TRP A 1 77 ? 16.516 17 7.578 1 94 77 TRP A N 1
ATOM 572 C CA . TRP A 1 77 ? 15.312 16.328 7.098 1 94 77 TRP A CA 1
ATOM 573 C C . TRP A 1 77 ? 14.617 15.578 8.234 1 94 77 TRP A C 1
ATOM 575 O O . TRP A 1 77 ? 15.281 15.031 9.117 1 94 77 TRP A O 1
ATOM 585 N N . ALA A 1 78 ? 13.359 15.578 8.164 1 93.38 78 ALA A N 1
ATOM 586 C CA . ALA A 1 78 ? 12.508 14.766 9.023 1 93.38 78 ALA A CA 1
ATOM 587 C C . ALA A 1 78 ? 11.234 14.344 8.305 1 93.38 78 ALA A C 1
ATOM 589 O O . ALA A 1 78 ? 10.969 14.789 7.184 1 93.38 78 ALA A O 1
ATOM 590 N N . VAL A 1 79 ? 10.547 13.375 8.883 1 94.25 79 VAL A N 1
ATOM 591 C CA . VAL A 1 79 ? 9.273 12.93 8.352 1 94.25 79 VAL A CA 1
ATOM 592 C C . VAL A 1 79 ? 8.164 13.164 9.375 1 94.25 79 VAL A C 1
ATOM 594 O O . VAL A 1 79 ? 8.344 12.883 10.562 1 94.25 79 VAL A O 1
ATOM 597 N N . VAL A 1 80 ? 7.141 13.727 8.875 1 93.06 80 VAL A N 1
ATOM 598 C CA . VAL A 1 80 ? 6.012 13.961 9.766 1 93.06 80 VAL A CA 1
ATOM 599 C C . VAL A 1 80 ? 4.824 13.102 9.336 1 93.06 80 VAL A C 1
ATOM 601 O O . VAL A 1 80 ? 4.551 12.969 8.141 1 93.06 80 VAL A O 1
ATOM 604 N N . ASP A 1 81 ? 4.199 12.5 10.344 1 90.62 81 ASP A N 1
ATOM 605 C CA . ASP A 1 81 ? 2.939 11.789 10.117 1 90.62 81 ASP A CA 1
ATOM 606 C C . ASP A 1 81 ? 1.748 12.734 10.25 1 90.62 81 ASP A C 1
ATOM 608 O O . ASP A 1 81 ? 1.623 13.445 11.25 1 90.62 81 ASP A O 1
ATOM 612 N N . PHE A 1 82 ? 0.972 12.844 9.266 1 92.88 82 PHE A N 1
ATOM 613 C CA . PHE A 1 82 ? -0.208 13.703 9.266 1 92.88 82 PHE A CA 1
ATOM 614 C C . PHE A 1 82 ? -1.443 12.922 8.836 1 92.88 82 PHE A C 1
ATOM 616 O O . PHE A 1 82 ? -1.475 12.359 7.738 1 92.88 82 PHE A O 1
ATOM 623 N N . ASP A 1 83 ? -2.43 12.906 9.672 1 90.31 83 ASP A N 1
ATOM 624 C CA . ASP A 1 83 ? -3.668 12.203 9.359 1 90.31 83 ASP A CA 1
ATOM 625 C C . ASP A 1 83 ? -4.555 13.031 8.438 1 90.31 83 ASP A C 1
ATOM 627 O O . ASP A 1 83 ? -5.172 14.008 8.867 1 90.31 83 ASP A O 1
ATOM 631 N N . ILE A 1 84 ? -4.699 12.602 7.246 1 92.25 84 ILE A N 1
ATOM 632 C CA . ILE A 1 84 ? -5.434 13.398 6.27 1 92.25 84 ILE A CA 1
ATOM 633 C C . ILE A 1 84 ? -6.891 12.945 6.234 1 92.25 84 ILE A C 1
ATOM 635 O O . ILE A 1 84 ? -7.715 13.547 5.539 1 92.25 84 ILE A O 1
ATOM 639 N N . THR A 1 85 ? -7.234 11.906 6.957 1 90 85 THR A N 1
ATOM 640 C CA . THR A 1 85 ? -8.555 11.281 6.91 1 90 85 THR A CA 1
ATOM 641 C C . THR A 1 85 ? -9.648 12.32 7.164 1 90 85 THR A C 1
ATOM 643 O O . THR A 1 85 ? -10.672 12.328 6.48 1 90 85 THR A O 1
ATOM 646 N N . PRO A 1 86 ? -9.414 13.289 8.109 1 91.81 86 PRO A N 1
ATOM 647 C CA . PRO A 1 86 ? -10.461 14.273 8.391 1 91.81 86 PRO A CA 1
ATOM 648 C C . PRO A 1 86 ? -10.742 15.188 7.203 1 91.81 86 PRO A C 1
ATOM 650 O O . PRO A 1 86 ? -11.773 15.859 7.168 1 91.81 86 PRO A O 1
ATOM 653 N N . TYR A 1 87 ? -9.914 15.188 6.207 1 94.62 87 TYR A N 1
ATOM 654 C CA . TYR A 1 87 ? -10.039 16.125 5.098 1 94.62 87 TYR A CA 1
ATOM 655 C C . TYR A 1 87 ? -10.594 15.438 3.859 1 94.62 87 TYR A C 1
ATOM 657 O O . TYR A 1 87 ? -10.703 16.047 2.793 1 94.62 87 TYR A O 1
ATOM 665 N N . LEU A 1 88 ? -10.891 14.219 4.008 1 93.75 88 LEU A N 1
ATOM 666 C CA . LEU A 1 88 ? -11.344 13.422 2.873 1 93.75 88 LEU A CA 1
ATOM 667 C C . LEU A 1 88 ? -12.859 13.281 2.871 1 93.75 88 LEU A C 1
ATOM 669 O O . LEU A 1 88 ? -13.398 12.352 2.264 1 93.75 88 LEU A O 1
ATOM 673 N N . GLY A 1 89 ? -13.609 14.227 3.547 1 92.75 89 GLY A N 1
ATOM 674 C CA . GLY A 1 89 ? -15.062 14.211 3.533 1 92.75 89 GLY A CA 1
ATOM 675 C C . GLY A 1 89 ? -15.664 13.344 4.629 1 92.75 89 GLY A C 1
ATOM 676 O O . GLY A 1 89 ? -14.945 12.859 5.504 1 92.75 89 GLY A O 1
ATOM 677 N N . LYS A 1 90 ? -17 13.227 4.594 1 94.81 90 LYS A N 1
ATOM 678 C CA . LYS A 1 90 ? -17.703 12.477 5.625 1 94.81 90 LYS A CA 1
ATOM 679 C C . LYS A 1 90 ? -17.469 10.977 5.461 1 94.81 90 LYS A C 1
ATOM 681 O O . LYS A 1 90 ? -17.234 10.492 4.352 1 94.81 90 LYS A O 1
ATOM 686 N N . SER A 1 91 ? -17.5 10.25 6.609 1 96.06 91 SER A N 1
ATOM 687 C CA . SER A 1 91 ? -17.406 8.797 6.57 1 96.06 91 SER A CA 1
ATOM 688 C C . SER A 1 91 ? -18.703 8.172 6.043 1 96.06 91 SER A C 1
ATOM 690 O O . SER A 1 91 ? -19.781 8.461 6.539 1 96.06 91 SER A O 1
ATOM 692 N N . ILE A 1 92 ? -18.562 7.289 5.09 1 97 92 ILE A N 1
ATOM 693 C CA . ILE A 1 92 ? -19.734 6.613 4.539 1 97 92 ILE A CA 1
ATOM 694 C C . ILE A 1 92 ? -19.531 5.102 4.605 1 97 92 ILE A C 1
ATOM 696 O O . ILE A 1 92 ? -18.406 4.613 4.504 1 97 92 ILE A O 1
ATOM 700 N N . ARG A 1 93 ? -20.719 4.453 4.77 1 97 93 ARG A N 1
ATOM 701 C CA . ARG A 1 93 ? -20.719 2.996 4.848 1 97 93 ARG A CA 1
ATOM 702 C C . ARG A 1 93 ? -20.812 2.373 3.459 1 97 93 ARG A C 1
ATOM 704 O O . ARG A 1 93 ? -21.531 2.867 2.596 1 97 93 ARG A O 1
ATOM 711 N N . PHE A 1 94 ? -20.062 1.278 3.209 1 97.44 94 PHE A N 1
ATOM 712 C CA . PHE A 1 94 ? -20.172 0.494 1.984 1 97.44 94 PHE A CA 1
ATOM 713 C C . PHE A 1 94 ? -20 -0.991 2.273 1 97.44 94 PHE A C 1
ATOM 715 O O . PHE A 1 94 ? -19.531 -1.366 3.352 1 97.44 94 PHE A O 1
ATOM 722 N N . ASN A 1 95 ? -20.422 -1.819 1.315 1 97 95 ASN A N 1
ATOM 723 C CA . ASN A 1 95 ? -20.219 -3.262 1.365 1 97 95 ASN A CA 1
ATOM 724 C C . ASN A 1 95 ? -19.125 -3.703 0.388 1 97 95 ASN A C 1
ATOM 726 O O . ASN A 1 95 ? -18.984 -3.129 -0.693 1 97 95 ASN A O 1
ATOM 730 N N . ALA A 1 96 ? -18.375 -4.633 0.885 1 97.44 96 ALA A N 1
ATOM 731 C CA . ALA A 1 96 ? -17.328 -5.195 0.022 1 97.44 96 ALA A CA 1
ATOM 732 C C . ALA A 1 96 ? -17.109 -6.676 0.319 1 97.44 96 ALA A C 1
ATOM 734 O O . ALA A 1 96 ? -17.688 -7.219 1.263 1 97.44 96 ALA A O 1
ATOM 735 N N . THR A 1 97 ? -16.391 -7.27 -0.598 1 97.06 97 THR A N 1
ATOM 736 C CA . THR A 1 97 ? -16.016 -8.672 -0.411 1 97.06 97 THR A CA 1
ATOM 737 C C . THR A 1 97 ? -14.5 -8.836 -0.414 1 97.06 97 THR A C 1
ATOM 739 O O . THR A 1 97 ? -13.797 -8.125 -1.132 1 97.06 97 THR A O 1
ATOM 742 N N . LEU A 1 98 ? -13.992 -9.703 0.448 1 97.25 98 LEU A N 1
ATOM 743 C CA . LEU A 1 98 ? -12.586 -10.102 0.49 1 97.25 98 LEU A CA 1
ATOM 744 C C . LEU A 1 98 ? -12.453 -11.594 0.761 1 97.25 98 LEU A C 1
ATOM 746 O O . LEU A 1 98 ? -13.336 -12.203 1.374 1 97.25 98 LEU A O 1
ATOM 750 N N . PRO A 1 99 ? -11.383 -12.172 0.267 1 96.06 99 PRO A N 1
ATOM 751 C CA . PRO A 1 99 ? -11.133 -13.547 0.701 1 96.06 99 PRO A CA 1
ATOM 752 C C . PRO A 1 99 ? -11.047 -13.68 2.219 1 96.06 99 PRO A C 1
ATOM 754 O O . PRO A 1 99 ? -10.484 -12.812 2.889 1 96.06 99 PRO A O 1
ATOM 757 N N . GLU A 1 100 ? -11.555 -14.758 2.785 1 96.19 100 GLU A N 1
ATOM 758 C CA . GLU A 1 100 ? -11.68 -14.969 4.223 1 96.19 100 GLU A CA 1
ATOM 759 C C . GLU A 1 100 ? -10.328 -14.867 4.922 1 96.19 100 GLU A C 1
ATOM 761 O O . GLU A 1 100 ? -10.195 -14.188 5.941 1 96.19 100 GLU A O 1
ATOM 766 N N . HIS A 1 101 ? -9.281 -15.539 4.41 1 93.06 101 HIS A N 1
ATOM 767 C CA . HIS A 1 101 ? -7.977 -15.547 5.059 1 93.06 101 HIS A CA 1
ATOM 768 C C . HIS A 1 101 ? -7.336 -14.164 5.027 1 93.06 101 HIS A C 1
ATOM 770 O O . HIS A 1 101 ? -6.613 -13.789 5.949 1 93.06 101 HIS A O 1
ATOM 776 N N . LEU A 1 102 ? -7.645 -13.398 3.967 1 93.94 102 LEU A N 1
ATOM 777 C CA . LEU A 1 102 ? -7.145 -12.023 3.904 1 93.94 102 LEU A CA 1
ATOM 778 C C . LEU A 1 102 ? -7.805 -11.156 4.973 1 93.94 102 LEU A C 1
ATOM 780 O O . LEU A 1 102 ? -7.129 -10.391 5.656 1 93.94 102 LEU A O 1
ATOM 784 N N . LEU A 1 103 ? -9.109 -11.312 5.09 1 96.5 103 LEU A N 1
ATOM 785 C CA . LEU A 1 103 ? -9.836 -10.562 6.105 1 96.5 103 LEU A CA 1
ATOM 786 C C . LEU A 1 103 ? -9.305 -10.875 7.5 1 96.5 103 LEU A C 1
ATOM 788 O O . LEU A 1 103 ? -9.102 -9.969 8.312 1 96.5 103 LEU A O 1
ATOM 792 N N . ASN A 1 104 ? -9.039 -12.133 7.691 1 94.69 104 ASN A N 1
ATOM 793 C CA . ASN A 1 104 ? -8.477 -12.539 8.969 1 94.69 104 ASN A CA 1
ATOM 794 C C . ASN A 1 104 ? -7.102 -11.914 9.203 1 94.69 104 ASN A C 1
ATOM 796 O O . ASN A 1 104 ? -6.789 -11.492 10.32 1 94.69 104 ASN A O 1
ATOM 800 N N . ARG A 1 105 ? -6.297 -11.914 8.211 1 92.38 105 ARG A N 1
ATOM 801 C CA . ARG A 1 105 ? -4.973 -11.312 8.32 1 92.38 105 ARG A CA 1
ATOM 802 C C . ARG A 1 105 ? -5.07 -9.82 8.625 1 92.38 105 ARG A C 1
ATOM 804 O O . ARG A 1 105 ? -4.266 -9.281 9.391 1 92.38 105 ARG A O 1
ATOM 811 N N . ILE A 1 106 ? -5.977 -9.133 7.977 1 95.69 106 ILE A N 1
ATOM 812 C CA . ILE A 1 106 ? -6.211 -7.719 8.234 1 95.69 106 ILE A CA 1
ATOM 813 C C . ILE A 1 106 ? -6.59 -7.516 9.695 1 95.69 106 ILE A C 1
ATOM 815 O O . ILE A 1 106 ? -6.012 -6.668 10.383 1 95.69 106 ILE A O 1
ATOM 819 N N . ASP A 1 107 ? -7.539 -8.359 10.219 1 95.81 107 ASP A N 1
ATOM 820 C CA . ASP A 1 107 ? -7.988 -8.242 11.602 1 95.81 107 ASP A CA 1
ATOM 821 C C . ASP A 1 107 ? -6.844 -8.492 12.578 1 95.81 107 ASP A C 1
ATOM 823 O O . ASP A 1 107 ? -6.707 -7.793 13.578 1 95.81 107 ASP A O 1
ATOM 827 N N . ASP A 1 108 ? -6.059 -9.477 12.305 1 94.25 108 ASP A N 1
ATOM 828 C CA . ASP A 1 108 ? -4.895 -9.766 13.133 1 94.25 108 ASP A CA 1
ATOM 829 C C . ASP A 1 108 ? -3.912 -8.594 13.133 1 94.25 108 ASP A C 1
ATOM 831 O O . ASP A 1 108 ? -3.348 -8.25 14.172 1 94.25 108 ASP A O 1
ATOM 835 N N . TYR A 1 109 ? -3.609 -8.078 11.938 1 94.25 109 TYR A N 1
ATOM 836 C CA . TYR A 1 109 ? -2.711 -6.934 11.805 1 94.25 109 TYR A CA 1
ATOM 837 C C . TYR A 1 109 ? -3.195 -5.762 12.656 1 94.25 109 TYR A C 1
ATOM 839 O O . TYR A 1 109 ? -2.408 -5.141 13.375 1 94.25 109 TYR A O 1
ATOM 847 N N . VAL A 1 110 ? -4.504 -5.41 12.586 1 95.19 110 VAL A N 1
ATOM 848 C CA . VAL A 1 110 ? -5.109 -4.289 13.289 1 95.19 110 VAL A CA 1
ATOM 849 C C . VAL A 1 110 ? -4.957 -4.488 14.797 1 95.19 110 VAL A C 1
ATOM 851 O O . VAL A 1 110 ? -4.695 -3.535 15.539 1 95.19 110 VAL A O 1
ATOM 854 N N . ARG A 1 111 ? -5.09 -5.762 15.281 1 94.69 111 ARG A N 1
ATOM 855 C CA . ARG A 1 111 ? -4.965 -6.07 16.703 1 94.69 111 ARG A CA 1
ATOM 856 C C . ARG A 1 111 ? -3.57 -5.73 17.219 1 94.69 111 ARG A C 1
ATOM 858 O O . ARG A 1 111 ? -3.416 -5.27 18.344 1 94.69 111 ARG A O 1
ATOM 865 N N . ASN A 1 112 ? -2.592 -5.883 16.328 1 92.31 112 ASN A N 1
ATOM 866 C CA . ASN A 1 112 ? -1.199 -5.711 16.734 1 92.31 112 ASN A CA 1
ATOM 867 C C . ASN A 1 112 ? -0.674 -4.328 16.359 1 92.31 112 ASN A C 1
ATOM 869 O O . ASN A 1 112 ? 0.475 -3.996 16.656 1 92.31 112 ASN A O 1
ATOM 873 N N . HIS A 1 113 ? -1.434 -3.553 15.672 1 92.19 113 HIS A N 1
ATOM 874 C CA . HIS A 1 113 ? -1.079 -2.205 15.242 1 92.19 113 HIS A CA 1
ATOM 875 C C . HIS A 1 113 ? -2.174 -1.206 15.602 1 92.19 113 HIS A C 1
ATOM 877 O O . HIS A 1 113 ? -2.957 -0.798 14.742 1 92.19 113 HIS A O 1
ATOM 883 N N . PRO A 1 114 ? -2.146 -0.8 16.859 1 88.75 114 PRO A N 1
ATOM 884 C CA . PRO A 1 114 ? -3.229 0.045 17.375 1 88.75 114 PRO A CA 1
ATOM 885 C C . PRO A 1 114 ? -3.375 1.353 16.594 1 88.75 114 PRO A C 1
ATOM 887 O O . PRO A 1 114 ? -4.445 1.966 16.609 1 88.75 114 PRO A O 1
ATOM 890 N N . GLU A 1 115 ? -2.348 1.724 15.82 1 85.5 115 GLU A N 1
ATOM 891 C CA . GLU A 1 115 ? -2.412 2.967 15.055 1 85.5 115 GLU A CA 1
ATOM 892 C C . GLU A 1 115 ? -3.428 2.867 13.922 1 85.5 115 GLU A C 1
ATOM 894 O O . GLU A 1 115 ? -3.889 3.887 13.406 1 85.5 115 GLU A O 1
ATOM 899 N N . GLN A 1 116 ? -3.84 1.726 13.5 1 86.94 116 GLN A N 1
ATOM 900 C CA . GLN A 1 116 ? -4.82 1.537 12.438 1 86.94 116 GLN A CA 1
ATOM 901 C C . GLN A 1 116 ? -6.242 1.712 12.961 1 86.94 116 GLN A C 1
ATOM 903 O O . GLN A 1 116 ? -7.16 2.012 12.203 1 86.94 116 GLN A O 1
ATOM 908 N N . ARG A 1 117 ? -6.422 1.516 14.289 1 84.81 117 ARG A N 1
ATOM 909 C CA . ARG A 1 117 ? -7.66 1.75 15.023 1 84.81 117 ARG A CA 1
ATOM 910 C C . ARG A 1 117 ? -8.703 0.687 14.695 1 84.81 117 ARG A C 1
ATOM 912 O O . ARG A 1 117 ? -9.367 0.159 15.594 1 84.81 117 ARG A O 1
ATOM 919 N N . SER A 1 118 ? -8.984 0.405 13.508 1 94.5 118 SER A N 1
ATOM 920 C CA . SER A 1 118 ? -10.031 -0.515 13.078 1 94.5 118 SER A CA 1
ATOM 921 C C . SER A 1 118 ? -9.727 -1.087 11.695 1 94.5 118 SER A C 1
ATOM 923 O O . SER A 1 118 ? -8.773 -0.662 11.039 1 94.5 118 SER A O 1
ATOM 925 N N . ARG A 1 119 ? -10.477 -2.164 11.289 1 96.12 119 ARG A N 1
ATOM 926 C CA . ARG A 1 119 ? -10.414 -2.691 9.93 1 96.12 119 ARG A CA 1
ATOM 927 C C . ARG A 1 119 ? -10.586 -1.578 8.906 1 96.12 119 ARG A C 1
ATOM 929 O O . ARG A 1 119 ? -9.859 -1.527 7.91 1 96.12 119 ARG A O 1
ATOM 936 N N . SER A 1 120 ? -11.562 -0.685 9.125 1 96.31 120 SER A N 1
ATOM 937 C CA . SER A 1 120 ? -11.812 0.449 8.242 1 96.31 120 SER A CA 1
ATOM 938 C C . SER A 1 120 ? -10.602 1.381 8.188 1 96.31 120 SER A C 1
ATOM 940 O O . SER A 1 120 ? -10.234 1.87 7.117 1 96.31 120 SER A O 1
ATOM 942 N N . GLY A 1 121 ? -10.047 1.623 9.336 1 94 121 GLY A N 1
ATOM 943 C CA . GLY A 1 121 ? -8.844 2.434 9.398 1 94 121 GLY A CA 1
ATOM 944 C C . GLY A 1 121 ? -7.688 1.846 8.602 1 94 121 GLY A C 1
ATOM 945 O O . GLY A 1 121 ? -6.996 2.564 7.879 1 94 121 GLY A O 1
ATOM 946 N N . PHE A 1 122 ? -7.465 0.556 8.734 1 95.56 122 PHE A N 1
ATOM 947 C CA . PHE A 1 122 ? -6.441 -0.149 7.973 1 95.56 122 PHE A CA 1
ATOM 948 C C . PHE A 1 122 ? -6.691 -0.009 6.477 1 95.56 122 PHE A C 1
ATOM 950 O O . PHE A 1 122 ? -5.777 0.311 5.715 1 95.56 1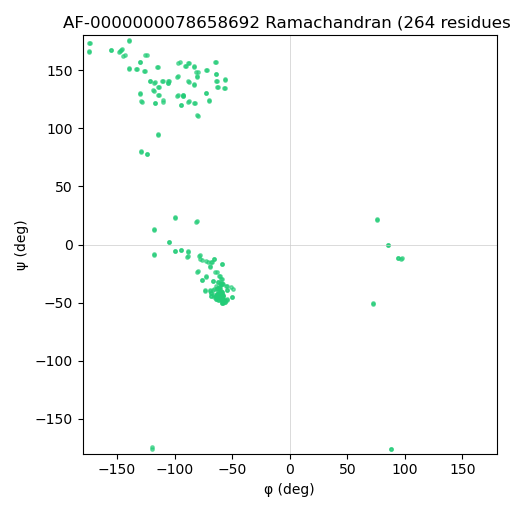22 PHE A O 1
ATOM 957 N N . LEU A 1 123 ? -7.891 -0.287 6.027 1 96.75 123 LEU A N 1
ATOM 958 C CA . LEU A 1 123 ? -8.242 -0.227 4.609 1 96.75 123 LEU A CA 1
ATOM 959 C C . LEU A 1 123 ? -8.047 1.183 4.062 1 96.75 123 LEU A C 1
ATOM 961 O O . LEU A 1 123 ? -7.594 1.357 2.93 1 96.75 123 LEU A O 1
ATOM 965 N N . ALA A 1 124 ? -8.453 2.168 4.879 1 94.5 124 ALA A N 1
ATOM 966 C CA . ALA A 1 124 ? -8.227 3.553 4.477 1 94.5 124 ALA A CA 1
ATOM 967 C C . ALA A 1 124 ? -6.746 3.824 4.242 1 94.5 124 ALA A C 1
ATOM 969 O O . ALA A 1 124 ? -6.363 4.371 3.207 1 94.5 124 ALA A O 1
ATOM 970 N N . SER A 1 125 ? -5.965 3.396 5.18 1 91.69 125 SER A N 1
ATOM 971 C CA . SER A 1 125 ? -4.527 3.611 5.082 1 91.69 125 SER A CA 1
ATOM 972 C C . SER A 1 125 ? -3.938 2.871 3.887 1 91.69 125 SER A C 1
ATOM 974 O O . SER A 1 125 ? -3.111 3.42 3.156 1 91.69 125 SER A O 1
ATOM 976 N N . ALA A 1 126 ? -4.355 1.675 3.74 1 92.88 126 ALA A N 1
ATOM 977 C CA . ALA A 1 126 ? -3.889 0.865 2.617 1 92.88 126 ALA A CA 1
ATOM 978 C C . ALA A 1 126 ? -4.258 1.512 1.285 1 92.88 126 ALA A C 1
ATOM 980 O O . ALA A 1 126 ? -3.432 1.589 0.375 1 92.88 126 ALA A O 1
ATOM 981 N N . ALA A 1 127 ? -5.457 1.948 1.167 1 94.38 127 ALA A N 1
ATOM 982 C CA . ALA A 1 127 ? -5.93 2.596 -0.054 1 94.38 127 ALA A CA 1
ATOM 983 C C . ALA A 1 127 ? -5.113 3.846 -0.364 1 94.38 127 ALA A C 1
ATOM 985 O O . ALA A 1 127 ? -4.703 4.059 -1.507 1 94.38 127 ALA A O 1
ATOM 986 N N . LEU A 1 128 ? -4.895 4.641 0.642 1 89.94 128 LEU A N 1
ATOM 987 C CA . LEU A 1 128 ? -4.145 5.879 0.46 1 89.94 128 LEU A CA 1
ATOM 988 C C . LEU A 1 128 ? -2.73 5.59 -0.03 1 89.94 128 LEU A C 1
ATOM 990 O O . LEU A 1 128 ? -2.186 6.336 -0.845 1 89.94 128 LEU A O 1
ATOM 994 N N . ARG A 1 129 ? -2.139 4.551 0.431 1 87.62 129 ARG A N 1
ATOM 995 C CA . ARG A 1 129 ? -0.791 4.184 0.009 1 87.62 129 ARG A CA 1
ATOM 996 C C . ARG A 1 129 ? -0.75 3.871 -1.483 1 87.62 129 ARG A C 1
ATOM 998 O O . ARG A 1 129 ? 0.194 4.258 -2.178 1 87.62 129 ARG A O 1
ATOM 1005 N N . VAL A 1 130 ? -1.764 3.146 -1.923 1 88.25 130 VAL A N 1
ATOM 1006 C CA . VAL A 1 130 ? -1.814 2.779 -3.334 1 88.25 130 VAL A CA 1
ATOM 1007 C C . VAL A 1 130 ? -2.078 4.02 -4.184 1 88.25 130 VAL A C 1
ATOM 1009 O O . VAL A 1 130 ? -1.441 4.219 -5.223 1 88.25 130 VAL A O 1
ATOM 1012 N N . LEU A 1 131 ? -2.908 4.875 -3.725 1 87.75 131 LEU A N 1
ATOM 1013 C CA . LEU A 1 131 ? -3.336 6.031 -4.504 1 87.75 131 LEU A CA 1
ATOM 1014 C C . LEU A 1 131 ? -2.25 7.102 -4.527 1 87.75 131 LEU A C 1
ATOM 1016 O O . LEU A 1 131 ? -2.199 7.918 -5.449 1 87.75 131 LEU A O 1
ATOM 1020 N N . SER A 1 132 ? -1.427 7.184 -3.426 1 76 132 SER A N 1
ATOM 1021 C CA . SER A 1 132 ? -0.337 8.156 -3.375 1 76 132 SER A CA 1
ATOM 1022 C C . SER A 1 132 ? 0.818 7.734 -4.277 1 76 132 SER A C 1
ATOM 1024 O O . SER A 1 132 ? 1.59 8.578 -4.742 1 76 132 SER A O 1
ATOM 1026 N N . GLY A 1 133 ? 1.147 6.449 -4.336 1 65.25 133 GLY A N 1
ATOM 1027 C CA . GLY A 1 133 ? 2.221 5.969 -5.191 1 65.25 133 GLY A CA 1
ATOM 1028 C C . GLY A 1 133 ? 1.816 5.852 -6.648 1 65.25 133 GLY A C 1
ATOM 1029 O O . GLY A 1 133 ? 2.631 5.48 -7.496 1 65.25 133 GLY A O 1
ATOM 1030 N N . SER A 1 134 ? 0.573 5.988 -7 1 53.38 134 SER A N 1
ATOM 1031 C CA . SER A 1 134 ? 0.101 5.883 -8.375 1 53.38 134 SER A CA 1
ATOM 1032 C C . SER A 1 134 ? 0.063 7.25 -9.055 1 53.38 134 SER A C 1
ATOM 1034 O O . SER A 1 134 ? -0.104 8.273 -8.391 1 53.38 134 SER A O 1
ATOM 1036 N N . MET B 1 1 ? 0.199 -10.188 -7.035 1 84.75 1 MET B N 1
ATOM 1037 C CA . MET B 1 1 ? 1.436 -10.094 -6.266 1 84.75 1 MET B CA 1
ATOM 1038 C C . MET B 1 1 ? 2.648 -10.367 -7.152 1 84.75 1 MET B C 1
ATOM 1040 O O . MET B 1 1 ? 2.607 -11.234 -8.023 1 84.75 1 MET B O 1
ATOM 1044 N N . LYS B 1 2 ? 3.682 -9.586 -6.918 1 89.44 2 LYS B N 1
ATOM 1045 C CA . LYS B 1 2 ? 4.871 -9.711 -7.758 1 89.44 2 LYS B CA 1
ATOM 1046 C C . LYS B 1 2 ? 5.934 -10.57 -7.082 1 89.44 2 LYS B C 1
ATOM 1048 O O . LYS B 1 2 ? 6.254 -10.367 -5.91 1 89.44 2 LYS B O 1
ATOM 1053 N N . PHE B 1 3 ? 6.363 -11.5 -7.801 1 94.19 3 PHE B N 1
ATOM 1054 C CA . PHE B 1 3 ? 7.445 -12.352 -7.328 1 94.19 3 PHE B CA 1
ATOM 1055 C C . PHE B 1 3 ? 8.672 -12.219 -8.219 1 94.19 3 PHE B C 1
ATOM 1057 O O . PHE B 1 3 ? 8.602 -12.43 -9.43 1 94.19 3 PHE B O 1
ATOM 1064 N N . PRO B 1 4 ? 9.797 -11.828 -7.676 1 95.75 4 PRO B N 1
ATOM 1065 C CA . PRO B 1 4 ? 11.031 -11.953 -8.461 1 95.75 4 PRO B CA 1
ATOM 1066 C C . PRO B 1 4 ? 11.367 -13.398 -8.797 1 95.75 4 PRO B C 1
ATOM 1068 O O . PRO B 1 4 ? 11.164 -14.297 -7.969 1 95.75 4 PRO B O 1
ATOM 1071 N N . ILE B 1 5 ? 11.836 -13.555 -9.977 1 96.12 5 ILE B N 1
ATOM 1072 C CA . ILE B 1 5 ? 12.336 -14.859 -10.359 1 96.12 5 ILE B CA 1
ATOM 1073 C C . ILE B 1 5 ? 13.727 -14.719 -10.977 1 96.12 5 ILE B C 1
ATOM 1075 O O . ILE B 1 5 ? 14.094 -13.641 -11.461 1 96.12 5 ILE B O 1
ATOM 1079 N N . VAL B 1 6 ? 14.445 -15.773 -10.922 1 95.69 6 VAL B N 1
ATOM 1080 C CA . VAL B 1 6 ? 15.773 -15.797 -11.523 1 95.69 6 VAL B CA 1
ATOM 1081 C C . VAL B 1 6 ? 15.914 -17.031 -12.422 1 95.69 6 VAL B C 1
ATOM 1083 O O . VAL B 1 6 ? 15.547 -18.141 -12.023 1 95.69 6 VAL B O 1
ATO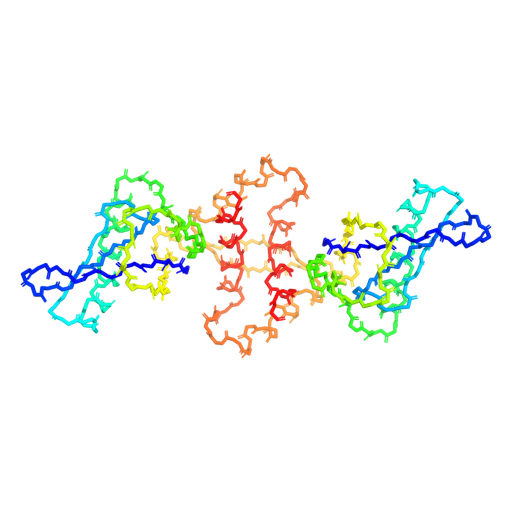M 1086 N N . ILE B 1 7 ? 16.359 -16.75 -13.617 1 94.31 7 ILE B N 1
ATOM 1087 C CA . ILE B 1 7 ? 16.484 -17.812 -14.617 1 94.31 7 ILE B CA 1
ATOM 1088 C C . ILE B 1 7 ? 17.969 -18.094 -14.867 1 94.31 7 ILE B C 1
ATOM 1090 O O . ILE B 1 7 ? 18.75 -17.188 -15.133 1 94.31 7 ILE B O 1
ATOM 1094 N N . HIS B 1 8 ? 18.344 -19.344 -14.688 1 94.19 8 HIS B N 1
ATOM 1095 C CA . HIS B 1 8 ? 19.688 -19.797 -15.008 1 94.19 8 HIS B CA 1
ATOM 1096 C C . HIS B 1 8 ? 19.656 -20.859 -16.109 1 94.19 8 HIS B C 1
ATOM 1098 O O . HIS B 1 8 ? 18.734 -21.672 -16.172 1 94.19 8 HIS B O 1
ATOM 1104 N N . ARG B 1 9 ? 20.625 -20.688 -16.984 1 90.88 9 ARG B N 1
ATOM 1105 C CA . ARG B 1 9 ? 20.812 -21.766 -17.953 1 90.88 9 ARG B CA 1
ATOM 1106 C C . ARG B 1 9 ? 21.656 -22.891 -17.391 1 90.88 9 ARG B C 1
ATOM 1108 O O . ARG B 1 9 ? 22.734 -22.641 -16.828 1 90.88 9 ARG B O 1
ATOM 1115 N N . ASP B 1 10 ? 21.062 -24.031 -17.391 1 76.69 10 ASP B N 1
ATOM 1116 C CA . ASP B 1 10 ? 21.812 -25.203 -16.969 1 76.69 10 ASP B CA 1
ATOM 1117 C C . ASP B 1 10 ? 22.719 -25.719 -18.078 1 76.69 10 ASP B C 1
ATOM 1119 O O . ASP B 1 10 ? 22.453 -25.5 -19.266 1 76.69 10 ASP B O 1
ATOM 1123 N N . PRO B 1 11 ? 23.875 -26.297 -17.578 1 74.12 11 PRO B N 1
ATOM 1124 C CA . PRO B 1 11 ? 24.797 -26.844 -18.578 1 74.12 11 PRO B CA 1
ATOM 1125 C C . PRO B 1 11 ? 24.109 -27.766 -19.562 1 74.12 11 PRO B C 1
ATOM 1127 O O . PRO B 1 11 ? 24.484 -27.812 -20.75 1 74.12 11 PRO B O 1
ATOM 1130 N N . ASP B 1 12 ? 23.141 -28.562 -19.172 1 72.06 12 ASP B N 1
ATOM 1131 C CA . ASP B 1 12 ? 22.5 -29.516 -20.062 1 72.06 12 ASP B CA 1
ATOM 1132 C C . ASP B 1 12 ? 21.438 -28.844 -20.906 1 72.06 12 ASP B C 1
ATOM 1134 O O . ASP B 1 12 ? 20.547 -29.516 -21.453 1 72.06 12 ASP B O 1
ATOM 1138 N N . SER B 1 13 ? 21.391 -27.703 -21.094 1 75 13 SER B N 1
ATOM 1139 C CA . SER B 1 13 ? 20.719 -26.922 -22.125 1 75 13 SER B CA 1
ATOM 1140 C C . SER B 1 13 ? 19.375 -26.391 -21.625 1 75 13 SER B C 1
ATOM 1142 O O . SER B 1 13 ? 18.75 -25.547 -22.281 1 75 13 SER B O 1
ATOM 1144 N N . ASP B 1 14 ? 18.938 -26.875 -20.531 1 88.31 14 ASP B N 1
ATOM 1145 C CA . ASP B 1 14 ? 17.625 -26.375 -20.125 1 88.31 14 ASP B CA 1
ATOM 1146 C C . ASP B 1 14 ? 17.75 -25.141 -19.234 1 88.31 14 ASP B C 1
ATOM 1148 O O . ASP B 1 14 ? 18.828 -24.844 -18.719 1 88.31 14 ASP B O 1
ATOM 1152 N N . TYR B 1 15 ? 16.672 -24.359 -19.312 1 93.56 15 TYR B N 1
ATOM 1153 C CA . TYR B 1 15 ? 16.578 -23.188 -18.438 1 93.56 15 TYR B CA 1
ATOM 1154 C C . TYR B 1 15 ? 15.828 -23.531 -17.156 1 93.56 15 TYR B C 1
ATOM 1156 O O . TYR B 1 15 ? 14.766 -24.156 -17.188 1 93.56 15 TYR B O 1
ATOM 1164 N N . GLY B 1 16 ? 16.484 -23.203 -16.031 1 94.12 16 GLY B N 1
ATOM 1165 C CA . GLY B 1 16 ? 15.852 -23.375 -14.742 1 94.12 16 GLY B CA 1
ATOM 1166 C C . GLY B 1 16 ? 15.406 -22.062 -14.125 1 94.12 16 GLY B C 1
ATOM 1167 O O . GLY B 1 16 ? 16.094 -21.047 -14.25 1 94.12 16 GLY B O 1
ATOM 1168 N N . VAL B 1 17 ? 14.227 -22.109 -13.539 1 95.44 17 VAL B N 1
ATOM 1169 C CA . VAL B 1 17 ? 13.703 -20.922 -12.891 1 95.44 17 VAL B CA 1
ATOM 1170 C C . VAL B 1 17 ? 13.617 -21.141 -11.383 1 95.44 17 VAL B C 1
ATOM 1172 O O . VAL B 1 17 ? 13.102 -22.156 -10.922 1 95.44 17 VAL B O 1
ATOM 1175 N N . THR B 1 18 ? 14.164 -20.234 -10.641 1 95.44 18 THR B N 1
ATOM 1176 C CA . THR B 1 18 ? 14.031 -20.203 -9.188 1 95.44 18 THR B CA 1
ATOM 1177 C C . THR B 1 18 ? 13.164 -19.016 -8.75 1 95.44 18 THR B C 1
ATOM 1179 O O . THR B 1 18 ? 13.25 -17.938 -9.312 1 95.44 18 THR B O 1
ATOM 1182 N N . ILE B 1 19 ? 12.312 -19.281 -7.727 1 96.62 19 ILE B N 1
ATOM 1183 C CA . ILE B 1 19 ? 11.492 -18.25 -7.105 1 96.62 19 ILE B CA 1
ATOM 1184 C C . ILE B 1 19 ? 11.922 -18.047 -5.656 1 96.62 19 ILE B C 1
ATOM 1186 O O . ILE B 1 19 ? 11.391 -18.688 -4.746 1 96.62 19 ILE B O 1
ATOM 1190 N N . PRO B 1 20 ? 12.742 -17.109 -5.461 1 96.56 20 PRO B N 1
ATOM 1191 C CA . PRO B 1 20 ? 13.414 -17.016 -4.16 1 96.56 20 PRO B CA 1
ATOM 1192 C C . PRO B 1 20 ? 12.43 -16.859 -3.004 1 96.56 20 PRO B C 1
ATOM 1194 O O . PRO B 1 20 ? 12.656 -17.391 -1.92 1 96.56 20 PRO B O 1
ATOM 1197 N N . ASP B 1 21 ? 11.352 -16.188 -3.209 1 95 21 ASP B N 1
ATOM 1198 C CA . ASP B 1 21 ? 10.367 -15.938 -2.158 1 95 21 ASP B CA 1
ATOM 1199 C C . ASP B 1 21 ? 9.523 -17.172 -1.88 1 95 21 ASP B C 1
ATOM 1201 O O . ASP B 1 21 ? 8.75 -17.203 -0.922 1 95 21 ASP B O 1
ATOM 1205 N N . VAL B 1 22 ? 9.562 -18.141 -2.691 1 96 22 VAL B N 1
ATOM 1206 C CA . VAL B 1 22 ? 8.773 -19.359 -2.564 1 96 22 VAL B CA 1
ATOM 1207 C C . VAL B 1 22 ? 9.703 -20.578 -2.545 1 96 22 VAL B C 1
ATOM 1209 O O . VAL B 1 22 ? 9.766 -21.328 -3.52 1 96 22 VAL B O 1
ATOM 1212 N N . PRO B 1 23 ? 10.273 -20.766 -1.417 1 92.62 23 PRO B N 1
ATOM 1213 C CA . PRO B 1 23 ? 11.211 -21.891 -1.346 1 92.62 23 PRO B CA 1
ATOM 1214 C C . PRO B 1 23 ? 10.555 -23.219 -1.728 1 92.62 23 PRO B C 1
ATOM 1216 O O . PRO B 1 23 ? 9.445 -23.516 -1.283 1 92.62 23 PRO B O 1
ATOM 1219 N N . GLY B 1 24 ? 11.289 -23.969 -2.574 1 92.5 24 GLY B N 1
ATOM 1220 C CA . GLY B 1 24 ? 10.797 -25.266 -2.998 1 92.5 24 GLY B CA 1
ATOM 1221 C C . GLY B 1 24 ? 10.039 -25.219 -4.309 1 92.5 24 GLY B C 1
ATOM 1222 O O . GLY B 1 24 ? 9.68 -26.266 -4.863 1 92.5 24 GLY B O 1
ATOM 1223 N N . CYS B 1 25 ? 9.727 -24.062 -4.738 1 94.88 25 CYS B N 1
ATOM 1224 C CA . CYS B 1 25 ? 9.031 -23.906 -6.012 1 94.88 25 CYS B CA 1
ATOM 1225 C C . CYS B 1 25 ? 10.016 -23.656 -7.145 1 94.88 25 CYS B C 1
ATOM 1227 O O . CYS B 1 25 ? 10.75 -22.656 -7.129 1 94.88 25 CYS B O 1
ATOM 1229 N N . PHE B 1 26 ? 10.016 -24.5 -8.078 1 93.56 26 PHE B N 1
ATOM 1230 C CA . PHE B 1 26 ? 10.914 -24.422 -9.219 1 93.56 26 PHE B CA 1
ATOM 1231 C C . PHE B 1 26 ? 10.148 -24.625 -10.523 1 93.56 26 PHE B C 1
ATOM 1233 O O . PHE B 1 26 ? 9.086 -25.25 -10.531 1 93.56 26 PHE B O 1
ATOM 1240 N N . SER B 1 27 ? 10.656 -24.047 -11.5 1 94.5 27 SER B N 1
ATOM 1241 C CA . SER B 1 27 ? 10.148 -24.25 -12.852 1 94.5 27 SER B CA 1
ATOM 1242 C C . SER B 1 27 ? 11.281 -24.344 -13.859 1 94.5 27 SER B C 1
ATOM 1244 O O . SER B 1 27 ? 12.453 -24.297 -13.492 1 94.5 27 SER B O 1
ATOM 1246 N N . GLY B 1 28 ? 10.961 -24.609 -15.078 1 93.38 28 GLY B N 1
ATOM 1247 C CA . GLY B 1 28 ? 11.961 -24.734 -16.125 1 93.38 28 GLY B CA 1
ATOM 1248 C C . GLY B 1 28 ? 11.359 -24.906 -17.5 1 93.38 28 GLY B C 1
ATOM 1249 O O . GLY B 1 28 ? 10.141 -24.938 -17.656 1 93.38 28 GLY B O 1
ATOM 1250 N N . GLY B 1 29 ? 12.258 -24.875 -18.469 1 93.56 29 GLY B N 1
ATOM 1251 C CA . GLY B 1 29 ? 11.875 -25.062 -19.859 1 93.56 29 GLY B CA 1
ATOM 1252 C C . GLY B 1 29 ? 13.062 -25.125 -20.797 1 93.56 29 GLY B C 1
ATOM 1253 O O . GLY B 1 29 ? 14.195 -24.844 -20.406 1 93.56 29 GLY B O 1
ATOM 1254 N N . GLU B 1 30 ? 12.742 -25.562 -21.969 1 92.69 30 GLU B N 1
ATOM 1255 C CA . GLU B 1 30 ? 13.781 -25.688 -22.984 1 92.69 30 GLU B CA 1
ATOM 1256 C C . GLU B 1 30 ? 14.203 -24.312 -23.5 1 92.69 30 GLU B C 1
ATOM 1258 O O . GLU B 1 30 ? 15.305 -24.141 -24.031 1 92.69 30 GLU B O 1
ATOM 1263 N N . THR B 1 31 ? 13.258 -23.406 -23.422 1 91.31 31 THR B N 1
ATOM 1264 C CA . THR B 1 31 ? 13.516 -22.016 -23.766 1 91.31 31 THR B CA 1
ATOM 1265 C C . THR B 1 31 ? 13.156 -21.078 -22.609 1 91.31 31 THR B C 1
ATOM 1267 O O . THR B 1 31 ? 12.43 -21.484 -21.688 1 91.31 31 THR B O 1
ATOM 1270 N N . VAL B 1 32 ? 13.656 -19.875 -22.688 1 88.12 32 VAL B N 1
ATOM 1271 C CA . VAL B 1 32 ? 13.352 -18.891 -21.672 1 88.12 32 VAL B CA 1
ATOM 1272 C C . VAL B 1 32 ? 11.852 -18.641 -21.609 1 88.12 32 VAL B C 1
ATOM 1274 O O . VAL B 1 32 ? 11.258 -18.594 -20.531 1 88.12 32 VAL B O 1
ATOM 1277 N N . GLU B 1 33 ? 11.289 -18.5 -22.766 1 90.38 33 GLU B N 1
ATOM 1278 C CA . GLU B 1 33 ? 9.852 -18.234 -22.859 1 90.38 33 GLU B CA 1
ATOM 1279 C C . GLU B 1 33 ? 9.055 -19.359 -22.203 1 90.38 33 GLU B C 1
ATOM 1281 O O . GLU B 1 33 ? 8.148 -19.109 -21.406 1 90.38 33 GLU B O 1
ATOM 1286 N N . GLU B 1 34 ? 9.406 -20.547 -22.594 1 92.56 34 GLU B N 1
ATOM 1287 C CA . GLU B 1 34 ? 8.727 -21.703 -22.016 1 92.56 34 GLU B CA 1
ATOM 1288 C C . GLU B 1 34 ? 8.914 -21.75 -20.5 1 92.56 34 GLU B C 1
ATOM 1290 O O . GLU B 1 34 ? 7.969 -22.047 -19.766 1 92.56 34 GLU B O 1
ATOM 1295 N N . ALA B 1 35 ? 10.117 -21.484 -20.031 1 92.25 35 ALA B N 1
ATOM 1296 C CA . ALA B 1 35 ? 10.414 -21.484 -18.594 1 92.25 35 ALA B CA 1
ATOM 1297 C C . ALA B 1 35 ? 9.555 -20.453 -17.859 1 92.25 35 ALA B C 1
ATOM 1299 O O . ALA B 1 35 ? 9 -20.75 -16.797 1 92.25 35 ALA B O 1
ATOM 1300 N N . MET B 1 36 ? 9.359 -19.328 -18.406 1 90.19 36 MET B N 1
ATOM 1301 C CA . MET B 1 36 ? 8.578 -18.25 -17.812 1 90.19 36 MET B CA 1
ATOM 1302 C C . MET B 1 36 ? 7.098 -18.625 -17.75 1 90.19 36 MET B C 1
ATOM 1304 O O . MET B 1 36 ? 6.422 -18.344 -16.75 1 90.19 36 MET B O 1
ATOM 1308 N N . ASP B 1 37 ? 6.645 -19.219 -18.797 1 91 37 ASP B N 1
ATOM 1309 C CA . ASP B 1 37 ? 5.25 -19.656 -18.844 1 91 37 ASP B CA 1
ATOM 1310 C C . ASP B 1 37 ? 4.973 -20.703 -17.766 1 91 37 ASP B C 1
ATOM 1312 O O . ASP B 1 37 ? 3.91 -20.719 -17.156 1 91 37 ASP B O 1
ATOM 1316 N N . ASN B 1 38 ? 6.004 -21.562 -17.656 1 95.44 38 ASN B N 1
ATOM 1317 C CA . ASN B 1 38 ? 5.828 -22.688 -16.734 1 95.44 38 ASN B CA 1
ATOM 1318 C C . ASN B 1 38 ? 5.848 -22.219 -15.281 1 95.44 38 ASN B C 1
ATOM 1320 O O . ASN B 1 38 ? 5.402 -22.953 -14.383 1 95.44 38 ASN B O 1
ATOM 1324 N N . VAL B 1 39 ? 6.305 -21 -15.031 1 96.25 39 VAL B N 1
ATOM 1325 C CA . VAL B 1 39 ? 6.375 -20.438 -13.68 1 96.25 39 VAL B CA 1
ATOM 1326 C C . VAL B 1 39 ? 4.969 -20.328 -13.102 1 96.25 39 VAL B C 1
ATOM 1328 O O . VAL B 1 39 ? 4.75 -20.609 -11.922 1 96.25 39 VAL B O 1
ATOM 1331 N N . GLN B 1 40 ? 3.996 -19.984 -13.922 1 94.88 40 GLN B N 1
ATOM 1332 C CA . GLN B 1 40 ? 2.623 -19.812 -13.461 1 94.88 40 GLN B CA 1
ATOM 1333 C C . GLN B 1 40 ? 2.053 -21.125 -12.922 1 94.88 40 GLN B C 1
ATOM 1335 O O . GLN B 1 40 ? 1.45 -21.156 -11.844 1 94.88 40 GLN B O 1
ATOM 1340 N N . GLU B 1 41 ? 2.316 -22.141 -13.711 1 95.62 41 GLU B N 1
ATOM 1341 C CA . GLU B 1 41 ? 1.838 -23.453 -13.297 1 95.62 41 GLU B CA 1
ATOM 1342 C C . GLU B 1 41 ? 2.535 -23.906 -12.023 1 95.62 41 GLU B C 1
ATOM 1344 O O . GLU B 1 41 ? 1.894 -24.453 -11.117 1 95.62 41 GLU B O 1
ATOM 1349 N N . ALA B 1 42 ? 3.83 -23.734 -11.984 1 97.12 42 ALA B N 1
ATOM 1350 C CA . ALA B 1 42 ? 4.605 -24.125 -10.812 1 97.12 42 ALA B CA 1
ATOM 1351 C C . ALA B 1 42 ? 4.102 -23.406 -9.562 1 97.12 42 ALA B C 1
ATOM 1353 O O . ALA B 1 42 ? 3.9 -24.031 -8.516 1 97.12 42 ALA B O 1
ATOM 1354 N N . LEU B 1 43 ? 3.836 -22.125 -9.688 1 96.88 43 LEU B N 1
ATOM 1355 C CA . LEU B 1 43 ? 3.314 -21.344 -8.57 1 96.88 43 LEU B CA 1
ATOM 1356 C C . LEU B 1 43 ? 1.93 -21.844 -8.164 1 96.88 43 LEU B C 1
ATOM 1358 O O . LEU B 1 43 ? 1.65 -22 -6.977 1 96.88 43 LEU B O 1
ATOM 1362 N N . SER B 1 44 ? 1.075 -22.047 -9.156 1 96.62 44 SER B N 1
ATOM 1363 C CA . SER B 1 44 ? -0.279 -22.516 -8.875 1 96.62 44 SER B CA 1
ATOM 1364 C C . SER B 1 44 ? -0.263 -23.812 -8.078 1 96.62 44 SER B C 1
ATOM 1366 O O . SER B 1 44 ? -0.935 -23.922 -7.047 1 96.62 44 SER B O 1
ATOM 1368 N N . LEU B 1 45 ? 0.526 -24.766 -8.547 1 96.56 45 LEU B N 1
ATOM 1369 C CA . LEU B 1 45 ? 0.604 -26.062 -7.883 1 96.56 45 LEU B CA 1
ATOM 1370 C C . LEU B 1 45 ? 1.173 -25.922 -6.477 1 96.56 45 LEU B C 1
ATOM 1372 O O . LEU B 1 45 ? 0.669 -26.547 -5.535 1 96.56 45 LEU B O 1
ATOM 1376 N N . HIS B 1 46 ? 2.217 -25.156 -6.312 1 97.19 46 HIS B N 1
ATOM 1377 C CA . HIS B 1 46 ? 2.846 -24.953 -5.012 1 97.19 46 HIS B CA 1
ATOM 1378 C C . HIS B 1 46 ? 1.888 -24.297 -4.027 1 97.19 46 HIS B C 1
ATOM 1380 O O . HIS B 1 46 ? 1.766 -24.734 -2.881 1 97.19 46 HIS B O 1
ATOM 1386 N N . PHE B 1 47 ? 1.19 -23.281 -4.434 1 96.25 47 PHE B N 1
ATOM 1387 C CA . PHE B 1 47 ? 0.262 -22.562 -3.566 1 96.25 47 PHE B CA 1
ATOM 1388 C C . PHE B 1 47 ? -0.908 -23.453 -3.17 1 96.25 47 PHE B C 1
ATOM 1390 O O . PHE B 1 47 ? -1.375 -23.406 -2.029 1 96.25 47 PHE B O 1
ATOM 1397 N N . GLU B 1 48 ? -1.37 -24.266 -4.121 1 95.88 48 GLU B N 1
ATOM 1398 C CA . GLU B 1 48 ? -2.416 -25.234 -3.791 1 95.88 48 GLU B CA 1
ATOM 1399 C C . GLU B 1 48 ? -1.967 -26.172 -2.68 1 95.88 48 GLU B C 1
ATOM 1401 O O . GLU B 1 48 ? -2.73 -26.469 -1.757 1 95.88 48 GLU B O 1
ATOM 1406 N N . ALA B 1 49 ? -0.789 -26.625 -2.814 1 96 49 ALA B N 1
ATOM 1407 C CA . ALA B 1 49 ? -0.232 -27.547 -1.818 1 96 49 ALA B CA 1
ATOM 1408 C C . ALA B 1 49 ? -0.119 -26.859 -0.456 1 96 49 ALA B C 1
ATOM 1410 O O . ALA B 1 49 ? -0.445 -27.469 0.571 1 96 49 ALA B O 1
ATOM 1411 N N . LEU B 1 50 ? 0.375 -25.609 -0.426 1 94.5 50 LEU B N 1
ATOM 1412 C CA . LEU B 1 50 ? 0.494 -24.859 0.82 1 94.5 50 LEU B CA 1
ATOM 1413 C C . LEU B 1 50 ? -0.864 -24.719 1.5 1 94.5 50 LEU B C 1
ATOM 1415 O O . LEU B 1 50 ? -0.979 -24.906 2.713 1 94.5 50 LEU B O 1
ATOM 1419 N N . VAL B 1 51 ? -1.862 -24.328 0.712 1 92.94 51 VAL B N 1
ATOM 1420 C CA . VAL B 1 51 ? -3.215 -24.156 1.234 1 92.94 51 VAL B CA 1
ATOM 1421 C C . VAL B 1 51 ? -3.709 -25.484 1.822 1 92.94 51 VAL B C 1
ATOM 1423 O O . VAL B 1 51 ? -4.254 -25.5 2.928 1 92.94 51 VAL B O 1
ATOM 1426 N N . ALA B 1 52 ? -3.527 -26.594 1.068 1 94.12 52 ALA B N 1
ATOM 1427 C CA . ALA B 1 52 ? -3.959 -27.922 1.501 1 94.12 52 ALA B CA 1
ATOM 1428 C C . ALA B 1 52 ? -3.305 -28.297 2.822 1 94.12 52 ALA B C 1
ATOM 1430 O O . ALA B 1 52 ? -3.936 -28.938 3.676 1 94.12 52 ALA B O 1
ATOM 1431 N N . ASP B 1 53 ? -2.135 -27.891 3.045 1 94.06 53 ASP B N 1
ATOM 1432 C CA . ASP B 1 53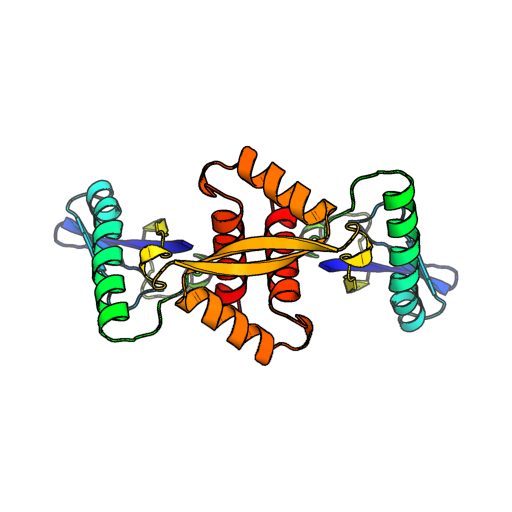 ? -1.356 -28.25 4.23 1 94.06 53 ASP B CA 1
ATOM 1433 C C . ASP B 1 53 ? -1.606 -27.266 5.363 1 94.06 53 ASP B C 1
ATOM 1435 O O . ASP B 1 53 ? -1.14 -27.469 6.488 1 94.06 53 ASP B O 1
ATOM 1439 N N . GLY B 1 54 ? -2.27 -26.172 5.066 1 89.56 54 GLY B N 1
ATOM 1440 C CA . GLY B 1 54 ? -2.525 -25.141 6.062 1 89.56 54 GLY B CA 1
ATOM 1441 C C . GLY B 1 54 ? -1.31 -24.297 6.363 1 89.56 54 GLY B C 1
ATOM 1442 O O . GLY B 1 54 ? -1.185 -23.75 7.461 1 89.56 54 GLY B O 1
ATOM 1443 N N . ASP B 1 55 ? -0.373 -24.281 5.426 1 90.31 55 ASP B N 1
ATOM 1444 C CA . ASP B 1 55 ? 0.845 -23.5 5.59 1 90.31 55 ASP B CA 1
ATOM 1445 C C . ASP B 1 55 ? 0.619 -22.047 5.188 1 90.31 55 ASP B C 1
ATOM 1447 O O . ASP B 1 55 ? -0.245 -21.75 4.355 1 90.31 55 ASP B O 1
ATOM 1451 N N . PRO B 1 56 ? 1.4 -21.156 5.781 1 87.56 56 PRO B N 1
ATOM 1452 C CA . PRO B 1 56 ? 1.301 -19.766 5.352 1 87.56 56 PRO B CA 1
ATOM 1453 C C . PRO B 1 56 ? 1.716 -19.562 3.895 1 87.56 56 PRO B C 1
ATOM 1455 O O . PRO B 1 56 ? 2.598 -20.266 3.398 1 87.56 56 PRO B O 1
ATOM 1458 N N . LEU B 1 57 ? 1.033 -18.609 3.281 1 90.56 57 LEU B N 1
ATOM 1459 C CA . LEU B 1 57 ? 1.353 -18.297 1.892 1 90.56 57 LEU B CA 1
ATOM 1460 C C . LEU B 1 57 ? 2.535 -17.344 1.805 1 90.56 57 LEU B C 1
ATOM 1462 O O . LEU B 1 57 ? 2.643 -16.406 2.602 1 90.56 57 LEU B O 1
ATOM 1466 N N . PRO B 1 58 ? 3.447 -17.578 0.895 1 90.31 58 PRO B N 1
ATOM 1467 C CA . PRO B 1 58 ? 4.582 -16.672 0.71 1 90.31 58 PRO B CA 1
ATOM 1468 C C . PRO B 1 58 ? 4.152 -15.281 0.235 1 90.31 58 PRO B C 1
ATOM 1470 O O . PRO B 1 58 ? 3.08 -15.133 -0.356 1 90.31 58 PRO B O 1
ATOM 1473 N N . GLN B 1 59 ? 5.027 -14.383 0.513 1 86.06 59 GLN B N 1
ATOM 1474 C CA . GLN B 1 59 ? 4.832 -13.016 0.057 1 86.06 59 GLN B CA 1
ATOM 1475 C C . GLN B 1 59 ? 5.91 -12.602 -0.94 1 86.06 59 GLN B C 1
ATOM 1477 O O . GLN B 1 59 ? 7.027 -13.125 -0.906 1 86.06 59 GLN B O 1
ATOM 1482 N N . GLY B 1 60 ? 5.496 -11.68 -1.767 1 88.75 60 GLY B N 1
ATOM 1483 C CA . GLY B 1 60 ? 6.453 -11.172 -2.734 1 88.75 60 GLY B CA 1
ATOM 1484 C C . GLY B 1 60 ? 7.391 -10.125 -2.154 1 88.75 60 GLY B C 1
ATOM 1485 O O . GLY B 1 60 ? 7.008 -9.367 -1.262 1 88.75 60 GLY B O 1
ATOM 1486 N N . SER B 1 61 ? 8.617 -10.133 -2.609 1 88.12 61 SER B N 1
ATOM 1487 C CA . SER B 1 61 ? 9.594 -9.086 -2.311 1 88.12 61 SER B CA 1
ATOM 1488 C C . SER B 1 61 ? 10.086 -8.406 -3.582 1 88.12 61 SER B C 1
ATOM 1490 O O . SER B 1 61 ? 9.477 -8.562 -4.648 1 88.12 61 SER B O 1
ATOM 1492 N N . THR B 1 62 ? 11.055 -7.527 -3.436 1 87.62 62 THR B N 1
ATOM 1493 C CA . THR B 1 62 ? 11.664 -6.879 -4.594 1 87.62 62 THR B CA 1
ATOM 1494 C C . THR B 1 62 ? 12.945 -7.586 -5 1 87.62 62 THR B C 1
ATOM 1496 O O . THR B 1 62 ? 13.547 -8.305 -4.199 1 87.62 62 THR B O 1
ATOM 1499 N N . ILE B 1 63 ? 13.297 -7.414 -6.25 1 91.12 63 ILE B N 1
ATOM 1500 C CA . ILE B 1 63 ? 14.508 -8.016 -6.793 1 91.12 63 ILE B CA 1
ATOM 1501 C C . ILE B 1 63 ? 15.711 -7.617 -5.945 1 91.12 63 ILE B C 1
ATOM 1503 O O . ILE B 1 63 ? 16.609 -8.43 -5.707 1 91.12 63 ILE B O 1
ATOM 1507 N N . ASP B 1 64 ? 15.727 -6.371 -5.41 1 90.06 64 ASP B N 1
ATOM 1508 C CA . ASP B 1 64 ? 16.859 -5.84 -4.652 1 90.06 64 ASP B CA 1
ATOM 1509 C C . ASP B 1 64 ? 17.141 -6.695 -3.422 1 90.06 64 ASP B C 1
ATOM 1511 O O . ASP B 1 64 ? 18.297 -6.781 -2.977 1 90.06 64 ASP B O 1
ATOM 1515 N N . THR B 1 65 ? 16.156 -7.273 -2.93 1 90 65 THR B N 1
ATOM 1516 C CA . THR B 1 65 ? 16.281 -8.117 -1.748 1 90 65 THR B CA 1
ATOM 1517 C C . THR B 1 65 ? 17.234 -9.289 -2.021 1 90 65 THR B C 1
ATOM 1519 O O . THR B 1 65 ? 17.906 -9.773 -1.112 1 90 65 THR B O 1
ATOM 1522 N N . TRP B 1 66 ? 17.297 -9.648 -3.273 1 93.62 66 TRP B N 1
ATOM 1523 C CA . TRP B 1 66 ? 17.938 -10.922 -3.564 1 93.62 66 TRP B CA 1
ATOM 1524 C C . TRP B 1 66 ? 19.172 -10.727 -4.426 1 93.62 66 TRP B C 1
ATOM 1526 O O . TRP B 1 66 ? 19.953 -11.664 -4.633 1 93.62 66 TRP B O 1
ATOM 1536 N N . LEU B 1 67 ? 19.438 -9.586 -4.938 1 89.56 67 LEU B N 1
ATOM 1537 C CA . LEU B 1 67 ? 20.484 -9.305 -5.926 1 89.56 67 LEU B CA 1
ATOM 1538 C C . LEU B 1 67 ? 21.859 -9.672 -5.387 1 89.56 67 LEU B C 1
ATOM 1540 O O . LEU B 1 67 ? 22.719 -10.125 -6.141 1 89.56 67 LEU B O 1
ATOM 1544 N N . ALA B 1 68 ? 22.062 -9.508 -4.125 1 90.69 68 ALA B N 1
ATOM 1545 C CA . ALA B 1 68 ? 23.375 -9.727 -3.541 1 90.69 68 ALA B CA 1
ATOM 1546 C C . ALA B 1 68 ? 23.562 -11.188 -3.133 1 90.69 68 ALA B C 1
ATOM 1548 O O . ALA B 1 68 ? 24.641 -11.586 -2.695 1 90.69 68 ALA B O 1
ATOM 1549 N N . ASP B 1 69 ? 22.609 -11.961 -3.221 1 94 69 ASP B N 1
ATOM 1550 C CA . ASP B 1 69 ? 22.688 -13.367 -2.818 1 94 69 ASP B CA 1
ATOM 1551 C C . ASP B 1 69 ? 23.562 -14.164 -3.783 1 94 69 ASP B C 1
ATOM 1553 O O . ASP B 1 69 ? 23.297 -14.211 -4.984 1 94 69 ASP B O 1
ATOM 1557 N N . PRO B 1 70 ? 24.562 -14.805 -3.295 1 94.06 70 PRO B N 1
ATOM 1558 C CA . PRO B 1 70 ? 25.5 -15.531 -4.148 1 94.06 70 PRO B CA 1
ATOM 1559 C C . PRO B 1 70 ? 24.844 -16.688 -4.902 1 94.06 70 PRO B C 1
ATOM 1561 O O . PRO B 1 70 ? 25.328 -17.094 -5.961 1 94.06 70 PRO B O 1
ATOM 1564 N N . ASP B 1 71 ? 23.766 -17.234 -4.445 1 92.56 71 ASP B N 1
ATOM 1565 C CA . ASP B 1 71 ? 23.094 -18.375 -5.07 1 92.56 71 ASP B CA 1
ATOM 1566 C C . ASP B 1 71 ? 22.484 -17.984 -6.418 1 92.56 71 ASP B C 1
ATOM 1568 O O . ASP B 1 71 ? 22.156 -18.859 -7.223 1 92.56 71 ASP B O 1
ATOM 1572 N N . TYR B 1 72 ? 22.406 -16.656 -6.613 1 93.88 72 TYR B N 1
ATOM 1573 C CA . TYR B 1 72 ? 21.656 -16.25 -7.793 1 93.88 72 TYR B CA 1
ATOM 1574 C C . TYR B 1 72 ? 22.547 -15.492 -8.766 1 93.88 72 TYR B C 1
ATOM 1576 O O . TYR B 1 72 ? 22.062 -14.883 -9.727 1 93.88 72 TYR B O 1
ATOM 1584 N N . VAL B 1 73 ? 23.797 -15.57 -8.516 1 91.31 73 VAL B N 1
ATOM 1585 C CA . VAL B 1 73 ? 24.766 -14.875 -9.359 1 91.31 73 VAL B CA 1
ATOM 1586 C C . VAL B 1 73 ? 24.688 -15.422 -10.781 1 91.31 73 VAL B C 1
ATOM 1588 O O . VAL B 1 73 ? 24.578 -16.641 -10.984 1 91.31 73 VAL B O 1
ATOM 1591 N N . GLY B 1 74 ? 24.703 -14.516 -11.781 1 89.44 74 GLY B N 1
ATOM 1592 C CA . GLY B 1 74 ? 24.734 -14.93 -13.18 1 89.44 74 GLY B CA 1
ATOM 1593 C C . GLY B 1 74 ? 23.359 -15.219 -13.75 1 89.44 74 GLY B C 1
ATOM 1594 O O . GLY B 1 74 ? 23.219 -15.547 -14.93 1 89.44 74 GLY B O 1
ATOM 1595 N N . GLY B 1 75 ? 22.391 -15.07 -12.969 1 92 75 GLY B N 1
ATOM 1596 C CA . GLY B 1 75 ? 21.047 -15.336 -13.438 1 92 75 GLY B CA 1
ATOM 1597 C C . GLY B 1 75 ? 20.391 -14.125 -14.07 1 92 75 GLY B C 1
ATOM 1598 O O . GLY B 1 75 ? 20.812 -12.992 -13.844 1 92 75 GLY B O 1
ATOM 1599 N N . VAL B 1 76 ? 19.438 -14.477 -14.914 1 91.5 76 VAL B N 1
ATOM 1600 C CA . VAL B 1 76 ? 18.609 -13.43 -15.508 1 91.5 76 VAL B CA 1
ATOM 1601 C C . VAL B 1 76 ? 17.359 -13.219 -14.648 1 91.5 76 VAL B C 1
ATOM 1603 O O . VAL B 1 76 ? 16.609 -14.164 -14.398 1 91.5 76 VAL B O 1
ATOM 1606 N N . TRP B 1 77 ? 17.141 -11.914 -14.297 1 94.06 77 TRP B N 1
ATOM 1607 C CA . TRP B 1 77 ? 16.047 -11.617 -13.375 1 94.06 77 TRP B CA 1
ATOM 1608 C C . TRP B 1 77 ? 14.797 -11.172 -14.133 1 94.06 77 TRP B C 1
ATOM 1610 O O . TRP B 1 77 ? 14.891 -10.5 -15.164 1 94.06 77 TRP B O 1
ATOM 1620 N N . ALA B 1 78 ? 13.719 -11.57 -13.617 1 93.31 78 ALA B N 1
ATOM 1621 C CA . ALA B 1 78 ? 12.414 -11.102 -14.062 1 93.31 78 ALA B CA 1
ATOM 1622 C C . ALA B 1 78 ? 11.422 -11.055 -12.906 1 93.31 78 ALA B C 1
ATOM 1624 O O . ALA B 1 78 ? 11.734 -11.492 -11.797 1 93.31 78 ALA B O 1
ATOM 1625 N N . VAL B 1 79 ? 10.32 -10.391 -13.133 1 94.25 79 VAL B N 1
ATOM 1626 C CA . VAL B 1 79 ? 9.242 -10.328 -12.141 1 94.25 79 VAL B CA 1
ATOM 1627 C C . VAL B 1 79 ? 7.973 -10.945 -12.719 1 94.25 79 VAL B C 1
ATOM 1629 O O . VAL B 1 79 ? 7.617 -10.688 -13.867 1 94.25 79 VAL B O 1
ATOM 1632 N N . VAL B 1 80 ? 7.398 -11.766 -11.93 1 93.06 80 VAL B N 1
ATOM 1633 C CA . VAL B 1 80 ? 6.152 -12.383 -12.375 1 93.06 80 VAL B CA 1
ATOM 1634 C C . VAL B 1 80 ? 5 -11.914 -11.492 1 93.06 80 VAL B C 1
ATOM 1636 O O . VAL B 1 80 ? 5.145 -11.805 -10.266 1 93.06 80 VAL B O 1
ATOM 1639 N N . ASP B 1 81 ? 3.904 -11.578 -12.164 1 90.5 81 ASP B N 1
ATOM 1640 C CA . ASP B 1 81 ? 2.66 -11.289 -11.461 1 90.5 81 ASP B CA 1
ATOM 1641 C C . ASP B 1 81 ? 1.853 -12.562 -11.219 1 90.5 81 ASP B C 1
ATOM 1643 O O . ASP B 1 81 ? 1.606 -13.328 -12.148 1 90.5 81 ASP B O 1
ATOM 1647 N N . PHE B 1 82 ? 1.539 -12.852 -10.031 1 92.88 82 PHE B N 1
ATOM 1648 C CA . PHE B 1 82 ? 0.763 -14.031 -9.664 1 92.88 82 PHE B CA 1
ATOM 1649 C C . PHE B 1 82 ? -0.408 -13.648 -8.766 1 92.88 82 PHE B C 1
ATOM 1651 O O . PHE B 1 82 ? -0.213 -13.062 -7.699 1 92.88 82 PHE B O 1
ATOM 1658 N N . ASP B 1 83 ? -1.574 -14 -9.188 1 90.38 83 ASP B N 1
ATOM 1659 C CA . ASP B 1 83 ? -2.768 -13.688 -8.406 1 90.38 83 ASP B CA 1
ATOM 1660 C C . ASP B 1 83 ? -2.963 -14.695 -7.277 1 90.38 83 ASP B C 1
ATOM 1662 O O . ASP B 1 83 ? -3.365 -15.836 -7.52 1 90.38 83 ASP B O 1
ATOM 1666 N N . ILE B 1 84 ? -2.795 -14.273 -6.082 1 92.19 84 ILE B N 1
ATOM 1667 C CA . ILE B 1 84 ? -2.846 -15.203 -4.957 1 92.19 84 ILE B CA 1
ATOM 1668 C C . ILE B 1 84 ? -4.254 -15.219 -4.371 1 92.19 84 ILE B C 1
ATOM 1670 O O . ILE B 1 84 ? -4.547 -16.016 -3.467 1 92.19 84 ILE B O 1
ATOM 1674 N N . THR B 1 85 ? -5.121 -14.375 -4.871 1 90.12 85 THR B N 1
ATOM 1675 C CA . THR B 1 85 ? -6.457 -14.188 -4.312 1 90.12 85 THR B CA 1
ATOM 1676 C C . THR B 1 85 ? -7.195 -15.516 -4.223 1 90.12 85 THR B C 1
ATOM 1678 O O . THR B 1 85 ? -7.848 -15.805 -3.215 1 90.12 85 THR B O 1
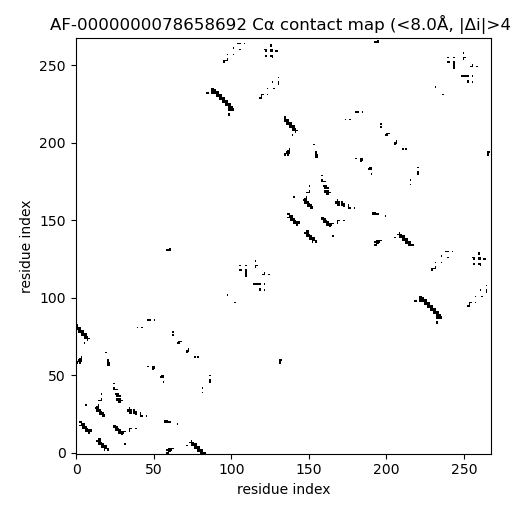ATOM 1681 N N . PRO B 1 86 ? -7.043 -16.422 -5.246 1 91.81 86 PRO B N 1
ATOM 1682 C CA . PRO B 1 86 ? -7.77 -17.688 -5.195 1 91.81 86 PRO B CA 1
ATOM 1683 C C . PRO B 1 86 ? -7.309 -18.578 -4.047 1 91.81 86 PRO B C 1
ATOM 1685 O O . PRO B 1 86 ? -8.008 -19.531 -3.688 1 91.81 86 PRO B O 1
ATOM 1688 N N . TYR B 1 87 ? -6.227 -18.281 -3.416 1 94.62 87 TYR B N 1
ATOM 1689 C CA . TYR B 1 87 ? -5.645 -19.156 -2.398 1 94.62 87 TYR B CA 1
ATOM 1690 C C . TYR B 1 87 ? -5.898 -18.594 -1.001 1 94.62 87 TYR B C 1
ATOM 1692 O O . TYR B 1 87 ? -5.426 -19.156 -0.01 1 94.62 87 TYR B O 1
ATOM 1700 N N . LEU B 1 88 ? -6.578 -17.531 -0.955 1 93.69 88 LEU B N 1
ATOM 1701 C CA . LEU B 1 88 ? -6.801 -16.859 0.314 1 93.69 88 LEU B CA 1
ATOM 1702 C C . LEU B 1 88 ? -8.18 -17.188 0.875 1 93.69 88 LEU B C 1
ATOM 1704 O O . LEU B 1 88 ? -8.727 -16.438 1.686 1 93.69 88 LEU B O 1
ATOM 1708 N N . GLY B 1 89 ? -8.805 -18.375 0.469 1 92.62 89 GLY B N 1
ATOM 1709 C CA . GLY B 1 89 ? -10.086 -18.797 1.008 1 92.62 89 GLY B CA 1
ATOM 1710 C C . GLY B 1 89 ? -11.273 -18.234 0.251 1 92.62 89 GLY B C 1
ATOM 1711 O O . GLY B 1 89 ? -11.102 -17.594 -0.785 1 92.62 89 GLY B O 1
ATOM 1712 N N . LYS B 1 90 ? -12.477 -18.531 0.76 1 94.81 90 LYS B N 1
ATOM 1713 C CA . LYS B 1 90 ? -13.695 -18.094 0.094 1 94.81 90 LYS B CA 1
ATOM 1714 C C . LYS B 1 90 ? -13.906 -16.594 0.256 1 94.81 90 LYS B C 1
ATOM 1716 O O . LYS B 1 90 ? -13.461 -16 1.245 1 94.81 90 LYS B O 1
ATOM 1721 N N . SER B 1 91 ? -14.57 -15.992 -0.757 1 96.12 91 SER B N 1
ATOM 1722 C CA . SER B 1 91 ? -14.922 -14.578 -0.665 1 96.12 91 SER B CA 1
ATOM 1723 C C . SER B 1 91 ? -16.062 -14.359 0.329 1 96.12 91 SER B C 1
ATOM 1725 O O . SER B 1 91 ? -17.109 -15.008 0.239 1 96.12 91 SER B O 1
ATOM 1727 N N . ILE B 1 92 ? -15.867 -13.422 1.226 1 97 92 ILE B N 1
ATOM 1728 C CA . ILE B 1 92 ? -16.906 -13.117 2.199 1 97 92 ILE B CA 1
ATOM 1729 C C . ILE B 1 92 ? -17.234 -11.625 2.162 1 97 92 ILE B C 1
ATOM 1731 O O . ILE B 1 92 ? -16.344 -10.805 1.901 1 97 92 ILE B O 1
ATOM 1735 N N . ARG B 1 93 ? -18.516 -11.367 2.473 1 97.06 93 ARG B N 1
ATOM 1736 C CA . ARG B 1 93 ? -19 -9.992 2.484 1 97.06 93 ARG B CA 1
ATOM 1737 C C . ARG B 1 93 ? -18.781 -9.352 3.85 1 97.06 93 ARG B C 1
ATOM 1739 O O . ARG B 1 93 ? -18.953 -10 4.883 1 97.06 93 ARG B O 1
ATOM 1746 N N . PHE B 1 94 ? -18.391 -8.07 3.891 1 97.44 94 PHE B N 1
ATOM 1747 C CA . PHE B 1 94 ? -18.297 -7.293 5.117 1 97.44 94 PHE B CA 1
ATOM 1748 C C . PHE B 1 94 ? -18.688 -5.844 4.867 1 97.44 94 PHE B C 1
ATOM 1750 O O . PHE B 1 94 ? -18.781 -5.406 3.717 1 97.44 94 PHE B O 1
ATOM 1757 N N . ASN B 1 95 ? -19 -5.137 5.957 1 97 95 ASN B N 1
ATOM 1758 C CA . ASN B 1 95 ? -19.281 -3.707 5.918 1 97 95 ASN B CA 1
ATOM 1759 C C . ASN B 1 95 ? -18.109 -2.893 6.469 1 97 95 ASN B C 1
ATOM 1761 O O . ASN B 1 95 ? -17.422 -3.328 7.398 1 97 95 ASN B O 1
ATOM 1765 N N . ALA B 1 96 ? -17.891 -1.801 5.793 1 97.44 96 ALA B N 1
ATOM 1766 C CA . ALA B 1 96 ? -16.844 -0.897 6.262 1 97.44 96 ALA B CA 1
ATOM 1767 C C . ALA B 1 96 ? -17.219 0.559 5.996 1 97.44 96 ALA B C 1
ATOM 1769 O O . ALA B 1 96 ? -18.234 0.839 5.352 1 97.44 96 ALA B O 1
ATOM 1770 N N . THR B 1 97 ? -16.438 1.406 6.621 1 97.06 97 THR B N 1
ATOM 1771 C CA . THR B 1 97 ? -16.625 2.836 6.391 1 97.06 97 THR B CA 1
ATOM 1772 C C . THR B 1 97 ? -15.344 3.465 5.859 1 97.06 97 THR B C 1
ATOM 1774 O O . THR B 1 97 ? -14.242 3.059 6.242 1 97.06 97 THR B O 1
ATOM 1777 N N . LEU B 1 98 ? -15.484 4.395 4.914 1 97.25 98 LEU B N 1
ATOM 1778 C CA . LEU B 1 98 ? -14.391 5.207 4.395 1 97.25 98 LEU B CA 1
ATOM 1779 C C . LEU B 1 98 ? -14.828 6.648 4.184 1 97.25 98 LEU B C 1
ATOM 1781 O O . LEU B 1 98 ? -16.016 6.914 3.975 1 97.25 98 LEU B O 1
ATOM 1785 N N . PRO B 1 99 ? -13.875 7.562 4.289 1 96 99 PRO B N 1
ATOM 1786 C CA . PRO B 1 99 ? -14.242 8.914 3.873 1 96 99 PRO B CA 1
ATOM 1787 C C . PRO B 1 99 ? -14.758 8.977 2.438 1 96 99 PRO B C 1
ATOM 1789 O O . PRO B 1 99 ? -14.234 8.289 1.561 1 96 99 PRO B O 1
ATOM 1792 N N . GLU B 1 100 ? -15.75 9.789 2.158 1 96.19 100 GLU B N 1
ATOM 1793 C CA . GLU B 1 100 ? -16.453 9.867 0.878 1 96.19 100 GLU B CA 1
ATOM 1794 C C . GLU B 1 100 ? -15.477 10.148 -0.264 1 96.19 100 GLU B C 1
ATOM 1796 O O . GLU B 1 100 ? -15.523 9.484 -1.301 1 96.19 100 GLU B O 1
ATOM 1801 N N . HIS B 1 101 ? -14.578 11.141 -0.113 1 93 101 HIS B N 1
ATOM 1802 C CA . HIS B 1 101 ? -13.664 11.516 -1.186 1 93 101 HIS B CA 1
ATOM 1803 C C . HIS B 1 101 ? -12.664 10.406 -1.469 1 93 101 HIS B C 1
ATOM 1805 O O . HIS B 1 101 ? -12.234 10.219 -2.611 1 93 101 HIS B O 1
ATOM 1811 N N . LEU B 1 102 ? -12.312 9.648 -0.419 1 93.75 102 LEU B N 1
ATOM 1812 C CA . LEU B 1 102 ? -11.422 8.508 -0.62 1 93.75 102 LEU B CA 1
ATOM 1813 C C . LEU B 1 102 ? -12.117 7.41 -1.425 1 93.75 102 LEU B C 1
ATOM 1815 O O . LEU B 1 102 ? -11.531 6.852 -2.354 1 93.75 102 LEU B O 1
ATOM 1819 N N . LEU B 1 103 ? -13.352 7.145 -1.053 1 96.38 103 LEU B N 1
ATOM 1820 C CA . LEU B 1 103 ? -14.125 6.148 -1.782 1 96.38 103 LEU B CA 1
ATOM 1821 C C . LEU B 1 103 ? -14.25 6.527 -3.254 1 96.38 103 LEU B C 1
ATOM 1823 O O . LEU B 1 103 ? -14.086 5.68 -4.133 1 96.38 103 LEU B O 1
ATOM 1827 N N . ASN B 1 104 ? -14.492 7.781 -3.465 1 94.69 104 ASN B N 1
ATOM 1828 C CA . ASN B 1 104 ? -14.586 8.266 -4.836 1 94.69 104 ASN B CA 1
ATOM 1829 C C . ASN B 1 104 ? -13.273 8.094 -5.586 1 94.69 104 ASN B C 1
ATOM 1831 O O . ASN B 1 104 ? -13.266 7.719 -6.762 1 94.69 104 ASN B O 1
ATOM 1835 N N . ARG B 1 105 ? -12.195 8.414 -4.949 1 92.12 105 ARG B N 1
ATOM 1836 C CA . ARG B 1 105 ? -10.883 8.25 -5.562 1 92.12 105 ARG B CA 1
ATOM 1837 C C . ARG B 1 105 ? -10.609 6.785 -5.895 1 92.12 105 ARG B C 1
ATOM 1839 O O . ARG B 1 105 ? -10.008 6.48 -6.93 1 92.12 105 ARG B O 1
ATOM 1846 N N . ILE B 1 106 ? -10.953 5.891 -5.02 1 95.56 106 ILE B N 1
ATOM 1847 C CA . ILE B 1 106 ? -10.812 4.457 -5.258 1 95.56 106 ILE B CA 1
ATOM 1848 C C . ILE B 1 106 ? -11.609 4.062 -6.496 1 95.56 106 ILE B C 1
ATOM 1850 O O . ILE B 1 106 ? -11.086 3.396 -7.395 1 95.56 106 ILE B O 1
ATOM 1854 N N . ASP B 1 107 ? -12.891 4.535 -6.582 1 95.75 107 ASP B N 1
ATOM 1855 C CA . ASP B 1 107 ? -13.75 4.199 -7.715 1 95.75 107 ASP B CA 1
ATOM 1856 C C . ASP B 1 107 ? -13.172 4.738 -9.023 1 95.75 107 ASP B C 1
ATOM 1858 O O . ASP B 1 107 ? -13.188 4.055 -10.047 1 95.75 107 ASP B O 1
ATOM 1862 N N . ASP B 1 108 ? -12.688 5.93 -8.977 1 94.06 108 ASP B N 1
ATOM 1863 C CA . ASP B 1 108 ? -12.055 6.52 -10.156 1 94.06 108 ASP B CA 1
ATOM 1864 C C . ASP B 1 108 ? -10.828 5.719 -10.578 1 94.06 108 ASP B C 1
ATOM 1866 O O . ASP B 1 108 ? -10.602 5.5 -11.766 1 94.06 108 ASP B O 1
ATOM 1870 N N . TYR B 1 109 ? -9.953 5.402 -9.602 1 93.94 109 TYR B N 1
ATOM 1871 C CA . TYR B 1 109 ? -8.758 4.609 -9.867 1 93.94 109 TYR B CA 1
ATOM 1872 C C . TYR B 1 109 ? -9.117 3.295 -10.547 1 93.94 109 TYR B C 1
ATOM 1874 O O . TYR B 1 109 ? -8.484 2.908 -11.539 1 93.94 109 TYR B O 1
ATOM 1882 N N . VAL B 1 110 ? -10.133 2.557 -10.039 1 95.06 110 VAL B N 1
ATOM 1883 C CA . VAL B 1 110 ? -10.562 1.26 -10.547 1 95.06 110 VAL B CA 1
ATOM 1884 C C . VAL B 1 110 ? -11.039 1.403 -11.992 1 95.06 110 VAL B C 1
ATOM 1886 O O . VAL B 1 110 ? -10.781 0.532 -12.828 1 95.06 110 VAL B O 1
ATOM 1889 N N . ARG B 1 111 ? -11.719 2.525 -12.312 1 94.5 111 ARG B N 1
ATOM 1890 C CA . ARG B 1 111 ? -12.219 2.775 -13.664 1 94.5 111 ARG B CA 1
ATOM 1891 C C . ARG B 1 111 ? -11.07 2.863 -14.664 1 94.5 111 ARG B C 1
ATOM 1893 O O . ARG B 1 111 ? -11.195 2.408 -15.797 1 94.5 111 ARG B O 1
ATOM 1900 N N . ASN B 1 112 ? -9.945 3.355 -14.188 1 92.31 112 ASN B N 1
ATOM 1901 C CA . ASN B 1 112 ? -8.812 3.607 -15.07 1 92.31 112 ASN B CA 1
ATOM 1902 C C . ASN B 1 112 ? -7.777 2.486 -14.992 1 92.31 112 ASN B C 1
ATOM 1904 O O . ASN B 1 112 ? -6.762 2.52 -15.695 1 92.31 112 ASN B O 1
ATOM 1908 N N . HIS B 1 113 ? -7.953 1.556 -14.125 1 92.19 113 HIS B N 1
ATOM 1909 C CA . HIS B 1 113 ? -7.062 0.417 -13.93 1 92.19 113 HIS B CA 1
ATOM 1910 C C . HIS B 1 113 ? -7.84 -0.896 -13.93 1 92.19 113 HIS B C 1
ATOM 1912 O O . HIS B 1 113 ? -8.094 -1.473 -12.867 1 92.19 113 HIS B O 1
ATOM 1918 N N . PRO B 1 114 ? -8.156 -1.347 -15.141 1 88.62 114 PRO B N 1
ATOM 1919 C CA . PRO B 1 114 ? -9.031 -2.518 -15.273 1 88.62 114 PRO B CA 1
ATOM 1920 C C . PRO B 1 114 ? -8.469 -3.754 -14.578 1 88.62 114 PRO B C 1
ATOM 1922 O O . PRO B 1 114 ? -9.219 -4.672 -14.234 1 88.62 114 PRO B O 1
ATOM 1925 N N . GLU B 1 115 ? -7.172 -3.736 -14.258 1 85.81 115 GLU B N 1
ATOM 1926 C CA . GLU B 1 115 ? -6.562 -4.887 -13.594 1 85.81 115 GLU B CA 1
ATOM 1927 C C . GLU B 1 115 ? -7.078 -5.043 -12.164 1 85.81 115 GLU B C 1
ATOM 1929 O O . GLU B 1 115 ? -6.973 -6.117 -11.578 1 85.81 115 GLU B O 1
ATOM 1934 N N . GLN B 1 116 ? -7.637 -4.059 -11.547 1 86.94 116 GLN B N 1
ATOM 1935 C CA . GLN B 1 116 ? -8.18 -4.125 -10.195 1 86.94 116 GLN B CA 1
ATOM 1936 C C . GLN B 1 116 ? -9.562 -4.77 -10.188 1 86.94 116 GLN B C 1
ATOM 1938 O O . GLN B 1 116 ? -10 -5.297 -9.164 1 86.94 116 GLN B O 1
ATOM 1943 N N . ARG B 1 117 ? -10.266 -4.73 -11.352 1 84.94 117 ARG B N 1
ATOM 1944 C CA . ARG B 1 117 ? -11.547 -5.387 -11.602 1 84.94 117 ARG B CA 1
ATOM 1945 C C . ARG B 1 117 ? -12.68 -4.68 -10.859 1 84.94 117 ARG B C 1
ATOM 1947 O O . ARG B 1 117 ? -13.742 -4.434 -11.43 1 84.94 117 ARG B O 1
ATOM 1954 N N . SER B 1 118 ? -12.609 -4.43 -9.648 1 94.56 118 SER B N 1
ATOM 1955 C CA . SER B 1 118 ? -13.664 -3.857 -8.812 1 94.56 118 SER B CA 1
ATOM 1956 C C . SER B 1 118 ? -13.078 -3.137 -7.602 1 94.56 118 SER B C 1
ATOM 1958 O O . SER B 1 118 ? -11.867 -3.201 -7.359 1 94.56 118 SER B O 1
ATOM 1960 N N . ARG B 1 119 ? -13.922 -2.33 -6.891 1 96.19 119 ARG B N 1
ATOM 1961 C CA . ARG B 1 119 ? -13.547 -1.728 -5.613 1 96.19 119 ARG B CA 1
ATOM 1962 C C . ARG B 1 119 ? -12.977 -2.773 -4.664 1 96.19 119 ARG B C 1
ATOM 1964 O O . ARG B 1 119 ? -11.961 -2.531 -4.004 1 96.19 119 ARG B O 1
ATOM 1971 N N . SER B 1 120 ? -13.648 -3.938 -4.574 1 96.31 120 SER B N 1
ATOM 1972 C CA . SER B 1 120 ? -13.188 -5.031 -3.725 1 96.31 120 SER B CA 1
ATOM 1973 C C . SER B 1 120 ? -11.82 -5.539 -4.164 1 96.31 120 SER B C 1
ATOM 1975 O O . SER B 1 120 ? -10.953 -5.82 -3.33 1 96.31 120 SER B O 1
ATOM 1977 N N . GLY B 1 121 ? -11.664 -5.664 -5.457 1 94.12 121 GLY B N 1
ATOM 1978 C CA . GLY B 1 121 ? -10.375 -6.055 -5.996 1 94.12 121 GLY B CA 1
ATOM 1979 C C . GLY B 1 121 ? -9.258 -5.09 -5.633 1 94.12 121 GLY B C 1
ATOM 1980 O O . GLY B 1 121 ? -8.164 -5.512 -5.254 1 94.12 121 GLY B O 1
ATOM 1981 N N . PHE B 1 122 ? -9.516 -3.799 -5.758 1 95.5 122 PHE B N 1
ATOM 1982 C CA . PHE B 1 122 ? -8.562 -2.766 -5.371 1 95.5 122 PHE B CA 1
ATOM 1983 C C . PHE B 1 122 ? -8.203 -2.887 -3.896 1 95.5 122 PHE B C 1
ATOM 1985 O O . PHE B 1 122 ? -7.023 -2.859 -3.537 1 95.5 122 PHE B O 1
ATOM 1992 N N . LEU B 1 123 ? -9.172 -2.98 -3.033 1 96.75 123 LEU B N 1
ATOM 1993 C CA . LEU B 1 123 ? -8.953 -3.061 -1.594 1 96.75 123 LEU B CA 1
ATOM 1994 C C . LEU B 1 123 ? -8.141 -4.305 -1.233 1 96.75 123 LEU B C 1
ATOM 1996 O O . LEU B 1 123 ? -7.281 -4.258 -0.355 1 96.75 123 LEU B O 1
ATOM 2000 N N . ALA B 1 124 ? -8.492 -5.402 -1.899 1 94.56 124 ALA B N 1
ATOM 2001 C CA . ALA B 1 124 ? -7.719 -6.621 -1.683 1 94.56 124 ALA B CA 1
ATOM 2002 C C . ALA B 1 124 ? -6.246 -6.402 -2.018 1 94.56 124 ALA B C 1
ATOM 2004 O O . ALA B 1 124 ? -5.363 -6.738 -1.225 1 94.56 124 ALA B O 1
ATOM 2005 N N . SER B 1 125 ? -6.035 -5.816 -3.145 1 91.75 125 SER B N 1
ATOM 2006 C CA . SER B 1 125 ? -4.668 -5.566 -3.584 1 91.75 125 SER B CA 1
ATOM 2007 C C . SER B 1 125 ? -3.949 -4.609 -2.639 1 91.75 125 SER B C 1
ATOM 2009 O O . SER B 1 125 ? -2.787 -4.828 -2.289 1 91.75 125 SER B O 1
ATOM 2011 N N . ALA B 1 126 ? -4.629 -3.588 -2.287 1 92.88 126 ALA B N 1
ATOM 2012 C CA . ALA B 1 126 ? -4.066 -2.609 -1.36 1 92.88 126 ALA B CA 1
ATOM 2013 C C . ALA B 1 126 ? -3.711 -3.258 -0.026 1 92.88 126 ALA B C 1
ATOM 2015 O O . ALA B 1 126 ? -2.629 -3.02 0.518 1 92.88 126 ALA B O 1
ATOM 2016 N N . ALA B 1 127 ? -4.59 -4.043 0.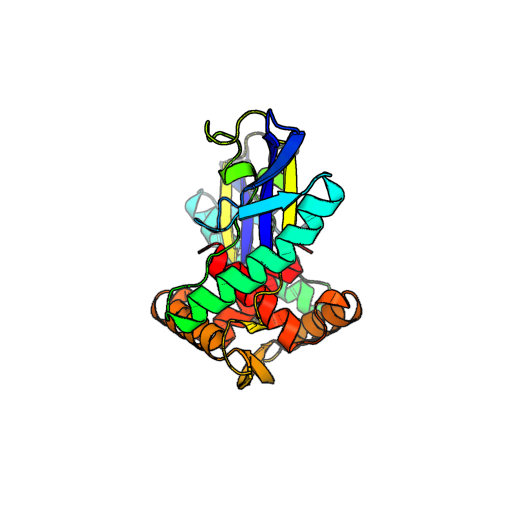488 1 94.38 127 ALA B N 1
ATOM 2017 C CA . ALA B 1 127 ? -4.363 -4.727 1.758 1 94.38 127 ALA B CA 1
ATOM 2018 C C . ALA B 1 127 ? -3.143 -5.637 1.679 1 94.38 127 ALA B C 1
ATOM 2020 O O . ALA B 1 127 ? -2.303 -5.641 2.584 1 94.38 127 ALA B O 1
ATOM 2021 N N . LEU B 1 128 ? -3.066 -6.375 0.616 1 90.06 128 LEU B N 1
ATOM 2022 C CA . LEU B 1 128 ? -1.954 -7.305 0.442 1 90.06 128 LEU B CA 1
ATOM 2023 C C . LEU B 1 128 ? -0.625 -6.559 0.408 1 90.06 128 LEU B C 1
ATOM 2025 O O . LEU B 1 128 ? 0.381 -7.047 0.926 1 90.06 128 LEU B O 1
ATOM 2029 N N . ARG B 1 129 ? -0.598 -5.418 -0.17 1 87.81 129 ARG B N 1
ATOM 2030 C CA . ARG B 1 129 ? 0.625 -4.625 -0.238 1 87.81 129 ARG B CA 1
ATOM 2031 C C . ARG B 1 129 ? 1.1 -4.23 1.156 1 87.81 129 ARG B C 1
ATOM 2033 O O . ARG B 1 129 ? 2.299 -4.258 1.438 1 87.81 129 ARG B O 1
ATOM 2040 N N . VAL B 1 130 ? 0.155 -3.84 1.973 1 88.25 130 VAL B N 1
ATOM 2041 C CA . VAL B 1 130 ? 0.502 -3.424 3.328 1 88.25 130 VAL B CA 1
ATOM 2042 C C . VAL B 1 130 ? 0.961 -4.633 4.137 1 88.25 130 VAL B C 1
ATOM 2044 O O . VAL B 1 130 ? 1.955 -4.559 4.863 1 88.25 130 VAL B O 1
ATOM 2047 N N . LEU B 1 131 ? 0.324 -5.727 3.961 1 87.94 131 LEU B N 1
ATOM 2048 C CA . LEU B 1 131 ? 0.59 -6.91 4.773 1 87.94 131 LEU B CA 1
ATOM 2049 C C . LEU B 1 131 ? 1.888 -7.586 4.34 1 87.94 131 LEU B C 1
ATOM 2051 O O . LEU B 1 131 ? 2.516 -8.297 5.129 1 87.94 131 LEU B O 1
ATOM 2055 N N . SER B 1 132 ? 2.238 -7.477 3.008 1 76.12 132 SER B N 1
ATOM 2056 C CA . SER B 1 132 ? 3.48 -8.062 2.51 1 76.12 132 SER B CA 1
ATOM 2057 C C . SER B 1 132 ? 4.691 -7.25 2.959 1 76.12 132 SER B C 1
ATOM 2059 O O . SER B 1 132 ? 5.797 -7.781 3.061 1 76.12 132 SER B O 1
ATOM 2061 N N . GLY B 1 133 ? 4.605 -5.91 2.965 1 65.31 133 GLY B N 1
ATOM 2062 C CA . GLY B 1 133 ? 5.707 -5.07 3.404 1 65.31 133 GLY B CA 1
ATOM 2063 C C . GLY B 1 133 ? 5.84 -4.996 4.914 1 65.31 133 GLY B C 1
ATOM 2064 O O . GLY B 1 133 ? 6.742 -4.34 5.434 1 65.31 133 GLY B O 1
ATOM 2065 N N . SER B 1 134 ? 4.918 -5.496 5.688 1 53.44 134 SER B N 1
ATOM 2066 C CA . SER B 1 134 ? 4.965 -5.461 7.145 1 53.44 134 SER B CA 1
ATOM 2067 C C . SER B 1 134 ? 5.586 -6.734 7.707 1 53.44 134 SER B C 1
ATOM 2069 O O . SER B 1 134 ? 5.504 -7.797 7.09 1 53.44 134 SER B O 1
#

Solvent-accessible surface area (backbone atoms only — not comparable to full-atom values): 14757 Å² total; per-residue (Å²): 82,48,34,38,32,36,37,37,77,41,93,87,60,34,28,37,34,42,31,78,60,40,80,92,40,57,32,39,24,77,39,68,68,50,17,58,60,34,38,56,55,34,50,51,55,48,49,51,50,30,51,76,70,70,44,84,79,73,52,50,60,58,59,76,79,50,70,80,41,75,93,54,66,91,40,50,76,49,73,41,79,44,81,58,63,83,69,26,52,61,75,38,80,49,76,42,49,40,29,44,53,51,52,50,49,50,52,54,48,34,72,76,34,68,88,31,74,35,69,39,42,41,52,50,52,24,46,49,54,53,58,47,76,96,84,48,34,37,32,36,38,36,78,42,92,88,61,34,28,38,33,42,30,78,59,40,79,93,42,56,30,40,24,78,39,68,68,50,18,57,59,34,38,56,54,34,48,52,55,48,50,50,51,32,52,74,70,69,46,83,79,73,53,52,61,59,60,76,79,49,68,81,41,75,92,54,65,90,41,49,76,48,73,42,80,45,80,58,62,83,68,26,52,61,75,38,80,49,76,43,48,41,30,44,53,51,52,48,50,51,50,54,50,35,73,76,34,68,88,32,74,36,68,38,43,40,51,48,52,26,45,50,54,53,60,49,77,97

pLDDT: mean 91.89, std 6.09, range [53.38, 97.44]

Secondary structure (DSSP, 8-state):
-EEEEEEEE-TTS-EEEE-TTSTT-EEEESSHHHHHHHHHHHHHHHHHHHHHHTPPPP----GGGTTT-GGGTTPEEEEEE---GGGS--EEEEEEEEEHHHHHHHHHHHHH-GGG-SHHHHHHHHHHHHHHH-/-EEEEEEEE-TTS-EEEE-TTSTT-EEEESSHHHHHHHHHHHHHHHHHHHHHHTPPPP----GGGTTT-GGGTTPEEEEEE---GGGS--EEEEEEEEEHHHHHHHHHHHHH-GGG-SHHHHHHHHHHHHHHH-

InterPro domains:
  IPR031807 HicB-like antitoxin of toxin-antitoxin system [PF15919] (3-127)
  IPR035069 Antitoxin HicB/UPF0150 [SSF143100] (1-66)
  IPR051404 Type II Toxin-Antitoxin System Antitoxin [PTHR34504] (1-62)

Sequence (268 aa):
MKFPIVIHRDPDSDYGVTIPDVPGCFSGGETVEEAMDNVQEALSLHFEALVADGDPLPQGSTIDTWLADPDYVGGVWAVVDFDITPYLGKSIRFNATLPEHLLNRIDDYVRNHPEQRSRSGFLASAALRVLSGSMKFPIVIHRDPDSDYGVTIPDVPGCFSGGETVEEAMDNVQEALSLHFEALVADGDPLPQGSTIDTWLADPDYVGGVWAVVDFDITPYLGKSIRFNATLPEHLLNRIDDYVRNHPEQRSRSGFLASAALRVLSGS

Nearest PDB structures (foldseek):
  6g26-assembly1_D  TM=8.393E-01  e=6.122E-13  Burkholderia pseudomallei K96243
  6g1n-assembly1_B  TM=8.001E-01  e=4.898E-12  Burkholderia pseudomallei K96243
  6g1n-assembly1_D  TM=5.881E-01  e=3.918E-11  Burkholderia pseudomallei K96243
  6g1c-assembly1_V  TM=8.631E-01  e=9.419E-09  Burkholderia pseudomallei K96243
  6u0i-assembly1_B  TM=8.582E-01  e=4.964E-05  Escherichia coli str. K-12 substr. DH10B